Protein AF-A0A2H4T0S5-F1 (afdb_monomer)

InterPro domains:
  IPR000152 EGF-type aspartate/asparagine hydroxylation site [PS00010] (193-204)
  IPR000742 EGF-like domain [PS01186] (202-217)
  IPR000742 EGF-like domain [PS50026] (178-218)
  IPR000742 EGF-like domain [SM00181] (181-218)
  IPR000859 CUB domain [PF00431] (3-61)
  IPR000859 CUB domain [PF00431] (65-175)
  IPR000859 CUB domain [PS01180] (1-64)
  IPR000859 CUB domain [PS01180] (65-178)
  IPR000859 CUB domain [SM00042] (65-178)
  IPR000859 CUB domain [cd00041] (1-63)
  IPR000859 CUB domain [cd00041] (65-175)
  IPR001881 EGF-like calcium-binding domain [SM00179] (178-218)
  IPR018097 EGF-like calcium-binding, conserved site [PS01187] (178-202)
  IPR035914 Spermadhesin, CUB domain superfamily [G3DSA:2.60.120.290] (1-63)
  IPR035914 Spermadhesin, CUB domain superfamily [G3DSA:2.60.120.290] (64-181)
  IPR035914 Spermadhesin, CUB domain superfamily [SSF49854] (3-66)
  IPR035914 Spermadhesin, CUB domain superfamily [SSF49854] (73-176)

Solvent-accessible surface area (backbone atoms only — not comparable to full-atom values): 13734 Å² total; per-residue (Å²): 131,87,54,83,56,49,27,40,37,37,25,48,24,83,53,98,83,34,56,77,76,48,76,49,57,84,88,78,85,81,85,78,83,88,79,54,98,60,99,34,71,33,78,47,80,45,71,69,80,87,84,78,91,73,93,77,83,86,85,88,85,74,83,79,58,55,47,80,45,74,54,93,82,50,52,73,52,61,41,44,62,51,78,42,55,30,63,62,66,37,78,28,48,35,33,38,38,44,59,81,91,26,21,34,33,41,39,59,79,45,39,32,35,38,71,49,100,80,36,79,65,22,29,41,38,37,22,45,24,77,45,98,83,33,56,76,74,47,75,44,40,19,65,65,66,64,75,78,44,69,25,92,43,22,23,29,21,38,38,39,40,34,36,88,63,72,68,33,40,26,33,35,30,40,38,34,76,30,66,66,50,62,82,40,99,75,66,69,38,69,60,39,63,42,69,57,88,92,48,67,46,47,44,48,58,94,55,36,37,68,36,96,83,54,28,46,64,41,77,40,94,82,59,84,78,77,90,73,87,78,130

Organism: Clogmia albipunctata (NCBI:txid85120)

Radius of gyration: 25.21 Å; Cα contacts (8 Å, |Δi|>4): 493; chains: 1; bounding box: 73×44×73 Å

Mean predicted aligned error: 9.47 Å

Foldseek 3Di:
DPCPAWWKWKFQADDPPGHTPDIDDDDDDDPDDDDHPAQDMDIDTGHNDDDDDDPDDDDDDDRAAEDEAEDPWKDKHWAHPAQDWHDAFDKHKYKYFYPFQWKKKKFWPFAAFDDDPQCPAKWKWKAQARDPPGHTPDIDHHGDTDDIDIHPTGMMMMMTGHHPDDTHSGTMMMMGTHHQLQVPPPVQAPDDWAADGPGIFHDDDPQWDQDPVRRDTDGDPPDDPPPPPDD

Structure (mmCIF, N/CA/C/O backbone):
data_AF-A0A2H4T0S5-F1
#
_entry.id   AF-A0A2H4T0S5-F1
#
loop_
_atom_site.group_PDB
_atom_site.id
_atom_site.type_symbol
_atom_site.label_atom_id
_atom_site.label_alt_id
_atom_site.label_comp_id
_atom_site.label_asym_id
_atom_site.label_entity_id
_atom_site.label_seq_id
_atom_site.pdbx_PDB_ins_code
_atom_site.Cartn_x
_atom_site.Cartn_y
_atom_site.Cartn_z
_atom_site.occupancy
_atom_site.B_iso_or_equiv
_atom_site.auth_seq_id
_atom_site.auth_comp_id
_atom_site.auth_asym_id
_atom_site.auth_atom_id
_atom_site.pdbx_PDB_model_num
ATOM 1 N N . PRO A 1 1 ? 33.944 16.603 -12.692 1.00 51.62 1 PRO A N 1
ATOM 2 C CA . PRO A 1 1 ? 33.098 17.289 -13.701 1.00 51.62 1 PRO A CA 1
ATOM 3 C C . PRO A 1 1 ? 31.648 17.388 -13.200 1.00 51.62 1 PRO A C 1
ATOM 5 O O . PRO A 1 1 ? 30.952 16.388 -13.137 1.00 51.62 1 PRO A O 1
ATOM 8 N N . TYR A 1 2 ? 31.213 18.576 -12.778 1.00 69.69 2 TYR A N 1
ATOM 9 C CA . TYR A 1 2 ? 29.940 18.803 -12.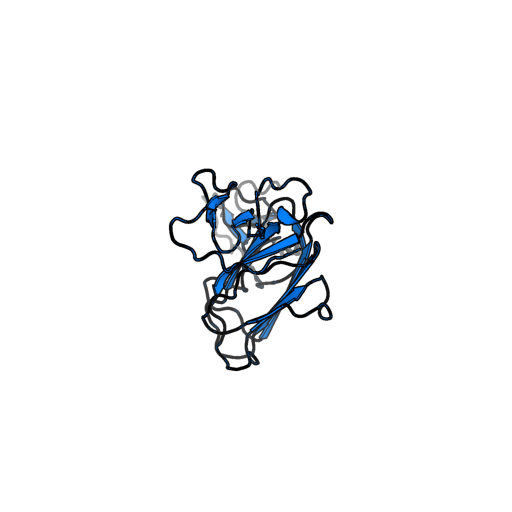071 1.00 69.69 2 TYR A CA 1
ATOM 10 C C . TYR A 1 2 ? 28.670 18.703 -12.945 1.00 69.69 2 TYR A C 1
ATOM 12 O O . TYR A 1 2 ? 27.683 19.351 -12.618 1.00 69.69 2 TYR A O 1
ATOM 20 N N . CYS A 1 3 ? 28.706 17.973 -14.070 1.00 80.25 3 CYS A N 1
ATOM 21 C CA . CYS A 1 3 ? 27.556 17.745 -14.958 1.00 80.25 3 CYS A CA 1
ATOM 22 C C . CYS A 1 3 ? 26.683 18.999 -15.178 1.00 80.25 3 CYS A C 1
ATOM 24 O O . CYS A 1 3 ? 25.489 18.991 -14.905 1.00 80.25 3 CYS A O 1
ATOM 26 N N . ARG A 1 4 ? 27.308 20.116 -15.586 1.00 82.81 4 ARG A N 1
ATOM 27 C CA . ARG A 1 4 ? 26.662 21.445 -15.619 1.00 82.81 4 ARG A CA 1
ATOM 28 C C . ARG A 1 4 ? 25.911 21.751 -16.916 1.00 82.81 4 ARG A C 1
ATOM 30 O O . ARG A 1 4 ? 25.083 22.651 -16.921 1.00 82.81 4 ARG A O 1
ATOM 37 N N . THR A 1 5 ? 26.247 21.057 -17.999 1.00 84.00 5 THR A N 1
ATOM 38 C CA . THR A 1 5 ? 25.726 21.311 -19.347 1.00 84.00 5 THR A CA 1
ATOM 39 C C . THR A 1 5 ? 24.739 20.225 -19.746 1.00 84.00 5 THR A C 1
ATOM 41 O O . THR A 1 5 ? 23.533 20.435 -19.664 1.00 84.00 5 THR A O 1
ATOM 44 N N . ASP A 1 6 ? 25.258 19.050 -20.092 1.00 87.50 6 ASP A N 1
ATOM 45 C CA . ASP A 1 6 ? 24.473 17.915 -20.554 1.00 87.50 6 ASP A CA 1
ATOM 46 C C . ASP A 1 6 ? 24.547 16.800 -19.518 1.00 87.50 6 ASP A C 1
ATOM 48 O O . ASP A 1 6 ? 25.641 16.353 -19.151 1.00 87.50 6 ASP A O 1
ATOM 52 N N . TYR A 1 7 ? 23.392 16.376 -19.014 1.00 89.50 7 TYR A N 1
ATOM 53 C CA . TYR A 1 7 ? 23.318 15.381 -17.954 1.00 89.50 7 TYR A CA 1
ATOM 54 C C . TYR A 1 7 ? 21.965 14.682 -17.891 1.00 89.50 7 TYR A C 1
ATOM 56 O O . TYR A 1 7 ? 20.930 15.226 -18.270 1.00 89.50 7 TYR A O 1
ATOM 64 N N . LEU A 1 8 ? 21.989 13.466 -17.360 1.00 91.19 8 LEU A N 1
ATOM 65 C CA . LEU A 1 8 ? 20.815 12.740 -16.906 1.00 91.19 8 LEU A CA 1
ATOM 66 C C . LEU A 1 8 ? 20.690 12.930 -15.393 1.00 91.19 8 LEU A C 1
ATOM 68 O O . LEU A 1 8 ? 21.639 12.655 -14.661 1.00 91.19 8 LEU A O 1
ATOM 72 N N . GLU A 1 9 ? 19.547 13.412 -14.925 1.00 92.19 9 GLU A N 1
ATOM 73 C CA . GLU A 1 9 ? 19.197 13.503 -13.507 1.00 92.19 9 GLU A CA 1
ATOM 74 C C . GLU A 1 9 ? 18.169 12.422 -13.167 1.00 92.19 9 GLU A C 1
ATOM 76 O O . GLU A 1 9 ? 17.163 12.287 -13.866 1.00 92.19 9 GLU A O 1
ATOM 81 N N . ILE A 1 10 ? 18.426 11.666 -12.100 1.00 92.81 10 ILE A N 1
ATOM 82 C CA . ILE A 1 10 ? 17.538 10.614 -11.598 1.00 92.81 10 ILE A CA 1
ATOM 83 C C . ILE A 1 10 ? 17.002 11.033 -10.227 1.00 92.81 10 ILE A C 1
ATOM 85 O O . ILE A 1 10 ? 17.776 11.424 -9.345 1.00 92.81 10 ILE A O 1
ATOM 89 N N . ARG A 1 11 ? 15.682 10.951 -10.041 1.00 92.88 11 ARG A N 1
ATOM 90 C CA . ARG A 1 11 ? 14.992 11.283 -8.786 1.00 92.88 11 ARG A CA 1
ATOM 91 C C . ARG A 1 11 ? 14.120 10.138 -8.283 1.00 92.88 11 ARG A C 1
ATOM 93 O O . ARG A 1 11 ? 13.510 9.426 -9.081 1.00 92.88 11 ARG A O 1
ATOM 100 N N . ASP A 1 12 ? 14.023 10.038 -6.959 1.00 88.81 12 ASP A N 1
ATOM 101 C CA . ASP A 1 12 ? 13.173 9.077 -6.251 1.00 88.81 12 ASP A CA 1
ATOM 102 C C . ASP A 1 12 ? 11.753 9.641 -6.102 1.00 88.81 12 ASP A C 1
ATOM 104 O O . ASP A 1 12 ? 11.439 10.383 -5.167 1.00 88.81 12 ASP A O 1
ATOM 108 N N . GLY A 1 13 ? 10.909 9.389 -7.100 1.00 85.75 13 GLY A N 1
ATOM 109 C CA . GLY A 1 13 ? 9.527 9.854 -7.152 1.00 85.75 13 GLY A CA 1
ATOM 110 C C . GLY A 1 13 ? 9.107 10.366 -8.528 1.00 85.75 13 GLY A C 1
ATOM 111 O O . GLY A 1 13 ? 9.758 10.118 -9.537 1.00 85.75 13 GLY A O 1
ATOM 112 N N . TYR A 1 14 ? 7.977 11.073 -8.569 1.00 83.69 14 TYR A N 1
ATOM 113 C CA . TYR A 1 14 ? 7.348 11.531 -9.815 1.00 83.69 14 TYR A CA 1
ATOM 114 C C . TYR A 1 14 ? 7.629 13.005 -10.152 1.00 83.69 14 TYR A C 1
ATOM 116 O O . TYR A 1 14 ? 7.519 13.414 -11.304 1.00 83.69 14 TYR A O 1
ATOM 124 N N . TRP A 1 15 ? 7.969 13.831 -9.159 1.00 84.88 15 TRP A N 1
ATOM 125 C CA . TRP A 1 15 ? 7.963 15.288 -9.307 1.00 84.88 15 TRP A CA 1
ATOM 126 C C . TRP A 1 15 ? 9.374 15.862 -9.413 1.00 84.88 15 TRP A C 1
ATOM 128 O O . TRP A 1 15 ? 10.322 15.337 -8.838 1.00 84.88 15 TRP A O 1
ATOM 138 N N . ALA A 1 16 ? 9.511 17.038 -10.029 1.00 85.88 16 ALA A N 1
ATOM 139 C CA . ALA A 1 16 ? 10.786 17.765 -10.068 1.00 85.88 16 ALA A CA 1
ATOM 140 C C . ALA A 1 16 ? 11.331 18.138 -8.670 1.00 85.88 16 ALA A C 1
ATOM 142 O O . ALA A 1 16 ? 12.509 18.455 -8.531 1.00 85.88 16 ALA A O 1
ATOM 143 N N . LYS A 1 17 ? 10.488 18.102 -7.626 1.00 88.69 17 LYS A N 1
ATOM 144 C CA . LYS A 1 17 ? 10.884 18.305 -6.221 1.00 88.69 17 LYS A CA 1
ATOM 145 C C . LYS A 1 17 ? 11.286 17.016 -5.491 1.00 88.69 17 LYS A C 1
ATOM 147 O O . LYS A 1 17 ? 11.762 17.108 -4.366 1.00 88.69 17 LYS A O 1
ATOM 152 N N . SER A 1 18 ? 11.101 15.842 -6.095 1.00 90.62 18 SER A N 1
ATOM 153 C CA . SER A 1 18 ? 11.491 14.559 -5.502 1.00 90.62 18 SER A CA 1
ATOM 154 C C . SER A 1 18 ? 12.995 14.510 -5.192 1.00 90.62 18 SER A C 1
ATOM 156 O O . SER A 1 18 ? 13.767 15.137 -5.925 1.00 90.62 18 SER A O 1
ATOM 158 N N . PRO A 1 19 ? 13.437 13.785 -4.146 1.00 91.69 19 PRO A N 1
ATOM 159 C CA . PRO A 1 19 ? 14.854 13.656 -3.800 1.00 91.69 19 PRO A CA 1
ATOM 160 C C . PRO A 1 19 ? 15.724 13.240 -4.997 1.00 91.69 19 PRO A C 1
ATOM 162 O O . PRO A 1 19 ? 15.343 12.364 -5.773 1.00 91.69 19 PRO A O 1
ATOM 165 N N . ILE A 1 20 ? 16.888 13.878 -5.164 1.00 91.31 20 ILE A N 1
ATOM 166 C CA . ILE A 1 20 ? 17.843 13.529 -6.228 1.00 91.31 20 ILE A CA 1
ATOM 167 C C . ILE A 1 20 ? 18.629 12.302 -5.787 1.00 91.31 20 ILE A C 1
ATOM 169 O O . ILE A 1 20 ? 19.287 12.335 -4.751 1.00 91.31 20 ILE A O 1
ATOM 173 N N . MET A 1 21 ? 18.596 11.255 -6.606 1.00 91.31 21 MET A N 1
ATOM 174 C CA . MET A 1 21 ? 19.391 10.047 -6.400 1.00 91.31 21 MET A CA 1
ATOM 175 C C . MET A 1 21 ? 20.779 10.192 -7.018 1.00 91.31 21 MET A C 1
ATOM 177 O O . MET A 1 21 ? 21.765 9.747 -6.447 1.00 91.31 21 MET A O 1
ATOM 181 N N . GLY A 1 22 ? 20.867 10.847 -8.178 1.00 89.50 22 GLY A N 1
ATOM 182 C CA . GLY A 1 22 ? 22.141 11.042 -8.854 1.00 89.50 22 GLY A CA 1
ATOM 183 C C . GLY A 1 22 ? 22.051 11.888 -10.117 1.00 89.50 22 GLY A C 1
ATOM 184 O O . GLY A 1 22 ? 20.971 12.162 -10.648 1.00 89.50 22 GLY A O 1
ATOM 185 N N . LYS A 1 23 ? 23.227 12.300 -10.598 1.00 90.00 23 LYS A N 1
ATOM 186 C CA . LYS A 1 23 ? 23.415 12.918 -11.914 1.00 90.00 23 LYS A CA 1
ATOM 187 C C . LYS A 1 23 ? 24.526 12.203 -12.665 1.00 90.00 23 LYS A C 1
ATOM 189 O O . LYS A 1 23 ? 25.600 11.980 -12.111 1.00 90.00 23 LYS A O 1
ATOM 194 N N . SER A 1 24 ? 24.297 11.915 -13.939 1.00 89.62 24 SER A N 1
ATOM 195 C CA . SER A 1 24 ? 25.275 11.271 -14.814 1.00 89.62 24 SER A CA 1
ATOM 196 C C . SER A 1 24 ? 25.545 12.118 -16.054 1.00 89.62 24 SER A C 1
ATOM 198 O O . SER A 1 24 ? 24.623 12.651 -16.668 1.00 89.62 24 SER A O 1
ATOM 200 N N . CYS A 1 25 ? 26.815 12.244 -16.436 1.00 87.69 25 CYS A N 1
ATOM 201 C CA . CYS A 1 25 ? 27.250 12.952 -17.639 1.00 87.69 25 CYS A CA 1
ATOM 202 C C . CYS A 1 25 ? 28.573 12.381 -18.172 1.00 87.69 25 CYS A C 1
ATOM 204 O O . CYS A 1 25 ? 29.274 11.653 -17.469 1.00 87.69 25 CYS A O 1
ATOM 206 N N . GLY A 1 26 ? 28.942 12.756 -19.400 1.00 85.25 26 GLY A N 1
ATOM 207 C CA . GLY A 1 26 ? 30.168 12.295 -20.057 1.00 85.25 26 GLY A CA 1
ATOM 208 C C . GLY A 1 26 ? 29.988 10.990 -20.837 1.00 85.25 26 GLY A C 1
ATOM 209 O O . GLY A 1 26 ? 28.873 10.598 -21.173 1.00 85.25 26 GLY A O 1
ATOM 210 N N . SER A 1 27 ? 31.102 10.339 -21.171 1.00 81.00 27 SER A N 1
ATOM 211 C CA . SER A 1 27 ? 31.136 9.101 -21.956 1.00 81.00 27 SER A CA 1
ATOM 212 C C . SER A 1 27 ? 31.532 7.906 -21.093 1.00 81.00 27 SER A C 1
ATOM 214 O O . SER A 1 27 ? 32.566 7.949 -20.429 1.00 81.00 27 SER A O 1
ATOM 216 N N . GLY A 1 28 ? 30.762 6.822 -21.156 1.00 78.06 28 GLY A N 1
ATOM 217 C CA . GLY A 1 28 ? 31.044 5.583 -20.432 1.00 78.06 28 GLY A CA 1
ATOM 218 C C . GLY A 1 28 ? 29.767 4.931 -19.918 1.00 78.06 28 GLY A C 1
ATOM 219 O O . GLY A 1 28 ? 28.704 5.550 -19.905 1.00 78.06 28 GLY A O 1
ATOM 220 N N . LYS A 1 29 ? 29.865 3.665 -19.511 1.00 75.25 29 LYS A N 1
ATOM 221 C CA . LYS A 1 29 ? 28.758 2.971 -18.853 1.00 75.25 29 LYS A CA 1
ATOM 222 C C . LYS A 1 29 ? 28.690 3.429 -17.397 1.00 75.25 29 LYS A C 1
ATOM 224 O O . LYS A 1 29 ? 29.681 3.331 -16.677 1.00 75.25 29 LYS A O 1
ATOM 229 N N . VAL A 1 30 ? 27.528 3.914 -16.972 1.00 81.31 30 VAL A N 1
ATOM 230 C CA . VAL A 1 30 ? 27.237 4.122 -15.551 1.00 81.31 30 VAL A CA 1
ATOM 231 C C . VAL A 1 30 ? 26.936 2.748 -14.956 1.00 81.31 30 VAL A C 1
ATOM 233 O O . VAL A 1 30 ? 26.008 2.078 -15.402 1.00 81.31 30 VAL A O 1
ATOM 236 N N . ASN A 1 31 ? 27.762 2.300 -14.010 1.00 75.69 31 ASN A N 1
ATOM 237 C CA . ASN A 1 31 ? 27.596 1.004 -13.335 1.00 75.69 31 ASN A CA 1
ATOM 238 C C . ASN A 1 31 ? 26.849 1.122 -11.996 1.00 75.69 31 ASN A C 1
ATOM 240 O O . ASN A 1 31 ? 26.693 0.129 -11.293 1.00 75.69 31 ASN A O 1
ATOM 244 N N . GLU A 1 32 ? 26.415 2.327 -11.631 1.00 82.62 32 GLU A N 1
ATOM 245 C CA . GLU A 1 32 ? 25.600 2.566 -10.444 1.00 82.62 32 GLU A CA 1
ATOM 246 C C . GLU A 1 32 ? 24.152 2.135 -10.704 1.00 82.62 32 GLU A C 1
ATOM 248 O O . GLU A 1 32 ? 23.557 2.502 -11.719 1.00 82.62 32 GLU A O 1
ATOM 253 N N . LEU A 1 33 ? 23.600 1.334 -9.792 1.00 84.62 33 LEU A N 1
ATOM 254 C CA . LEU A 1 33 ? 22.202 0.923 -9.819 1.00 84.62 33 LEU A CA 1
ATOM 255 C C . LEU A 1 33 ? 21.385 1.896 -8.966 1.00 84.62 33 LEU A C 1
ATOM 257 O O . LEU A 1 33 ? 21.587 1.984 -7.757 1.00 84.62 33 LEU A O 1
ATOM 261 N N . PHE A 1 34 ? 20.430 2.583 -9.586 1.00 86.75 34 PHE A N 1
ATOM 262 C CA . PHE A 1 34 ? 19.490 3.449 -8.880 1.00 86.75 34 PHE A CA 1
ATOM 263 C C . PHE A 1 34 ? 18.235 2.650 -8.509 1.00 86.75 34 PHE A C 1
ATOM 265 O O . PHE A 1 34 ? 17.550 2.138 -9.392 1.00 86.75 34 PHE A O 1
ATOM 272 N N . LYS A 1 35 ? 17.925 2.551 -7.210 1.00 84.56 35 LYS A N 1
ATOM 273 C CA . LYS A 1 35 ? 16.701 1.920 -6.689 1.00 84.56 35 LYS A CA 1
ATOM 274 C C . LYS A 1 35 ? 15.878 2.936 -5.900 1.00 84.56 35 LYS A C 1
ATOM 276 O O . LYS A 1 35 ? 16.402 3.560 -4.984 1.00 84.56 35 LYS A O 1
ATOM 281 N N . THR A 1 36 ? 14.616 3.100 -6.272 1.00 81.56 36 THR A N 1
ATOM 282 C CA . THR A 1 36 ? 13.668 3.990 -5.594 1.00 81.56 36 THR A CA 1
ATOM 283 C C . THR A 1 36 ? 13.174 3.372 -4.293 1.00 81.56 36 THR A C 1
ATOM 285 O O . THR A 1 36 ? 13.080 2.148 -4.180 1.00 81.56 36 THR A O 1
ATOM 288 N N . ASN A 1 37 ? 12.814 4.211 -3.323 1.00 76.00 37 ASN A N 1
ATOM 289 C CA . ASN A 1 37 ? 12.127 3.758 -2.112 1.00 76.00 37 ASN A CA 1
ATOM 290 C C . ASN A 1 37 ? 10.620 3.546 -2.347 1.00 76.00 37 ASN A C 1
ATOM 292 O O . ASN A 1 37 ? 9.947 2.944 -1.515 1.00 76.00 37 ASN A O 1
ATOM 296 N N . GLY A 1 38 ? 10.086 4.026 -3.477 1.00 73.56 38 GLY A N 1
ATOM 297 C CA . GLY A 1 38 ? 8.693 3.831 -3.893 1.00 73.56 38 GLY A CA 1
ATOM 298 C C . GLY A 1 38 ? 8.541 3.269 -5.311 1.00 73.56 38 GLY A C 1
ATOM 299 O O . GLY A 1 38 ? 9.496 2.789 -5.920 1.00 73.56 38 GLY A O 1
ATOM 300 N N . SER A 1 39 ? 7.329 3.371 -5.865 1.00 74.25 39 SER A N 1
ATOM 301 C CA . SER A 1 39 ? 6.959 2.849 -7.194 1.00 74.25 39 SER A CA 1
ATOM 302 C C . SER A 1 39 ? 7.281 3.786 -8.370 1.00 74.25 39 SER A C 1
ATOM 304 O O . SER A 1 39 ? 6.856 3.536 -9.499 1.00 74.25 39 SER A O 1
ATOM 306 N N . ARG A 1 40 ? 7.976 4.909 -8.137 1.00 79.94 40 ARG A N 1
ATOM 307 C CA . ARG A 1 40 ? 8.145 5.982 -9.133 1.00 79.94 40 ARG A CA 1
ATOM 308 C C . ARG A 1 40 ? 9.591 6.446 -9.211 1.00 79.94 40 ARG A C 1
ATOM 310 O O . ARG A 1 40 ? 10.165 6.817 -8.196 1.00 79.94 40 ARG A O 1
ATOM 317 N N . MET A 1 41 ? 10.124 6.518 -10.428 1.00 87.94 41 MET A N 1
ATOM 318 C CA . MET A 1 41 ? 11.416 7.128 -10.738 1.00 87.94 41 MET A CA 1
ATOM 319 C C . MET A 1 41 ? 11.221 8.187 -11.822 1.00 87.94 41 MET A C 1
ATOM 321 O O . MET A 1 41 ? 10.599 7.906 -12.848 1.00 87.94 41 MET A O 1
ATOM 325 N N . LEU A 1 42 ? 11.774 9.382 -11.624 1.00 89.94 42 LEU A N 1
ATOM 326 C CA . LEU A 1 42 ? 11.770 10.438 -12.633 1.00 89.94 42 LEU A CA 1
ATOM 327 C C . LEU A 1 42 ? 13.172 10.574 -13.226 1.00 89.94 42 LEU A C 1
ATOM 329 O O . LEU A 1 42 ? 14.121 10.925 -12.523 1.00 89.94 42 LEU A O 1
ATOM 333 N N . LEU A 1 43 ? 13.281 10.333 -14.533 1.00 91.88 43 LEU A N 1
ATOM 334 C CA . LEU A 1 43 ? 14.485 10.598 -15.314 1.00 91.88 43 LEU A CA 1
ATOM 335 C C . LEU A 1 43 ? 14.294 11.905 -16.081 1.00 91.88 43 LEU A C 1
ATOM 337 O O . LEU A 1 43 ? 13.367 12.036 -16.877 1.00 91.88 43 LEU A O 1
ATOM 341 N N . THR A 1 44 ? 15.189 12.865 -15.865 1.00 91.38 44 THR A N 1
ATOM 342 C CA . THR A 1 44 ? 15.207 14.136 -16.599 1.00 91.38 44 THR A CA 1
ATOM 343 C C . THR A 1 44 ? 16.517 14.256 -17.363 1.00 91.38 44 THR A C 1
ATOM 345 O O . THR A 1 44 ? 17.585 14.359 -16.762 1.00 91.38 44 THR A O 1
ATOM 348 N N . TYR A 1 45 ? 16.445 14.246 -18.693 1.00 90.81 45 TYR A N 1
ATOM 349 C CA . TYR A 1 45 ? 17.601 14.510 -19.544 1.00 90.81 45 TYR A CA 1
ATOM 350 C C . TYR A 1 45 ? 17.673 16.001 -19.877 1.00 90.81 45 TYR A C 1
ATOM 352 O O . TYR A 1 45 ? 16.768 16.552 -20.502 1.00 90.81 45 TYR A O 1
ATOM 360 N N . VAL A 1 46 ? 18.749 16.651 -19.439 1.00 88.88 46 VAL A N 1
ATOM 361 C CA . VAL A 1 46 ? 19.012 18.073 -19.665 1.00 88.88 46 VAL A CA 1
ATOM 362 C C . VAL A 1 46 ? 20.144 18.203 -20.671 1.00 88.88 46 VAL A C 1
ATOM 364 O O . VAL A 1 46 ? 21.194 17.580 -20.518 1.00 88.88 46 VAL A O 1
ATOM 367 N N . THR A 1 47 ? 19.939 19.034 -21.690 1.00 85.12 47 THR A N 1
ATOM 368 C CA . THR A 1 47 ? 20.974 19.390 -22.660 1.00 85.12 47 THR A CA 1
ATOM 369 C C . THR A 1 47 ? 20.975 20.890 -22.912 1.00 85.12 47 THR A C 1
ATOM 371 O O . THR A 1 47 ? 19.933 21.540 -22.974 1.00 85.12 47 THR A O 1
ATOM 374 N N . SER A 1 48 ? 22.171 21.443 -23.052 1.00 79.75 48 SER A N 1
ATOM 375 C CA . SER A 1 48 ? 22.408 22.857 -23.347 1.00 79.75 48 SER A CA 1
ATOM 376 C C . SER A 1 48 ? 22.668 23.118 -24.838 1.00 79.75 48 SER A C 1
ATOM 378 O O . SER A 1 48 ? 23.052 24.230 -25.210 1.00 79.75 48 SER A O 1
ATOM 380 N N . HIS A 1 49 ? 22.523 22.093 -25.689 1.00 68.25 49 HIS A N 1
ATOM 381 C CA . HIS A 1 49 ? 23.297 21.993 -26.922 1.00 68.25 49 HIS A CA 1
ATOM 382 C C . HIS A 1 49 ? 23.156 23.182 -27.885 1.00 68.25 49 HIS A C 1
ATOM 384 O O . HIS A 1 49 ? 22.068 23.503 -28.359 1.00 68.25 49 HIS A O 1
ATOM 390 N N . ARG A 1 50 ? 24.306 23.762 -28.269 1.00 62.81 50 ARG A N 1
ATOM 391 C CA . ARG A 1 50 ? 24.437 24.630 -29.455 1.00 62.81 50 ARG A CA 1
ATOM 392 C C . ARG A 1 50 ? 25.319 24.060 -30.580 1.00 62.81 50 ARG A C 1
ATOM 394 O O . ARG A 1 50 ? 25.260 24.620 -31.665 1.00 62.81 50 ARG A O 1
ATOM 401 N N . GLN A 1 51 ? 26.122 22.992 -30.390 1.00 64.75 51 GLN A N 1
ATOM 402 C CA . GLN A 1 51 ? 27.142 22.655 -31.417 1.00 64.75 51 GLN A CA 1
ATOM 403 C C . GLN A 1 51 ? 27.653 21.193 -31.583 1.00 64.75 51 GLN A C 1
ATOM 405 O O . GLN A 1 51 ? 28.802 20.994 -31.957 1.00 64.75 51 GLN A O 1
ATOM 410 N N . GLY A 1 52 ? 26.857 20.139 -31.377 1.00 61.97 52 GLY A N 1
ATOM 411 C CA . GLY A 1 52 ? 27.365 18.758 -31.473 1.00 61.97 52 GLY A CA 1
ATOM 412 C C . GLY A 1 52 ? 26.299 17.683 -31.264 1.00 61.97 52 GLY A C 1
ATOM 413 O O . GLY A 1 52 ? 25.411 17.827 -30.437 1.00 61.97 52 GLY A O 1
ATOM 414 N N . ASN A 1 53 ? 26.367 16.604 -32.039 1.00 68.75 53 ASN A N 1
ATOM 415 C CA . ASN A 1 53 ? 25.465 15.466 -31.882 1.00 68.75 53 ASN A CA 1
ATOM 416 C C . ASN A 1 53 ? 26.143 14.404 -31.012 1.00 68.75 53 ASN A C 1
ATOM 418 O O . ASN A 1 53 ? 27.131 13.794 -31.425 1.00 68.75 53 ASN A O 1
ATOM 422 N N . HIS A 1 54 ? 25.596 14.156 -29.824 1.00 76.62 54 HIS A N 1
ATOM 423 C CA . HIS A 1 54 ? 25.962 13.014 -28.989 1.00 76.62 54 HIS A CA 1
ATOM 424 C C . HIS A 1 54 ? 24.912 11.906 -29.123 1.00 76.62 54 HIS A C 1
ATOM 426 O O . HIS A 1 54 ? 23.734 12.177 -29.329 1.00 76.62 54 HIS A O 1
ATOM 432 N N . ARG A 1 55 ? 25.329 10.640 -28.976 1.00 85.38 55 ARG A N 1
ATOM 433 C CA . ARG A 1 55 ? 24.431 9.470 -29.080 1.00 85.38 55 ARG A CA 1
ATOM 434 C C . ARG A 1 55 ? 23.383 9.380 -27.958 1.00 85.38 55 ARG A C 1
ATOM 436 O O . ARG A 1 55 ? 22.500 8.537 -28.036 1.00 85.38 55 ARG A O 1
ATOM 443 N N . GLY A 1 56 ? 23.484 10.225 -26.932 1.00 85.19 56 GLY A N 1
ATOM 444 C CA . GLY A 1 56 ? 22.588 10.213 -25.780 1.00 85.19 56 GLY A CA 1
ATOM 445 C C . GLY A 1 56 ? 22.867 9.047 -24.834 1.00 85.19 56 GLY A C 1
ATOM 446 O O . GLY A 1 56 ? 24.012 8.610 -24.687 1.00 85.19 56 GLY A O 1
ATOM 447 N N . PHE A 1 57 ? 21.813 8.567 -24.178 1.00 87.31 57 PHE A N 1
ATOM 448 C CA . PHE A 1 57 ? 21.870 7.471 -23.219 1.00 87.31 57 PHE A CA 1
ATOM 449 C C . PHE A 1 57 ? 20.916 6.344 -23.623 1.00 87.31 57 PHE A C 1
ATOM 451 O O . PHE A 1 57 ? 19.921 6.562 -24.307 1.00 87.31 57 PHE A O 1
ATOM 458 N N . SER A 1 58 ? 21.227 5.140 -23.156 1.00 88.88 58 SER A N 1
ATOM 459 C CA . SER A 1 58 ? 20.321 3.997 -23.152 1.00 88.88 58 SER A CA 1
ATOM 460 C C . SER A 1 58 ? 20.312 3.461 -21.731 1.00 88.88 58 SER A C 1
ATOM 462 O O . SER A 1 58 ? 21.380 3.243 -21.156 1.00 88.88 58 SER A O 1
ATOM 464 N N . ALA A 1 59 ? 19.129 3.268 -21.165 1.00 86.69 59 ALA A N 1
ATOM 465 C CA . ALA A 1 59 ? 18.956 2.728 -19.827 1.00 86.69 59 ALA A CA 1
ATOM 466 C C . ALA A 1 59 ? 17.948 1.583 -19.877 1.00 86.69 59 ALA A C 1
ATOM 468 O O . ALA A 1 59 ? 16.953 1.663 -20.594 1.00 86.69 59 ALA A O 1
ATOM 469 N N . ASN A 1 60 ? 18.217 0.541 -19.097 1.00 86.25 60 ASN A N 1
ATOM 470 C CA . ASN A 1 60 ? 17.255 -0.514 -18.821 1.00 86.25 60 ASN A CA 1
ATOM 471 C C . ASN A 1 60 ? 16.717 -0.274 -17.414 1.00 86.25 60 ASN A C 1
ATOM 473 O O . ASN A 1 60 ? 17.487 0.072 -16.517 1.00 86.25 60 ASN A O 1
ATOM 477 N N . TYR A 1 61 ? 15.421 -0.475 -17.226 1.00 82.62 61 TYR A N 1
ATOM 478 C CA . TYR A 1 61 ? 14.796 -0.462 -15.913 1.00 82.62 61 TYR A CA 1
ATOM 479 C C . TYR A 1 61 ? 14.066 -1.783 -15.700 1.00 82.62 61 TYR A C 1
ATOM 481 O O . TYR A 1 61 ? 13.602 -2.411 -16.651 1.00 82.62 61 TYR A O 1
ATOM 489 N N . GLU A 1 62 ? 13.960 -2.189 -14.443 1.00 76.69 62 GLU A N 1
ATOM 490 C CA . GLU A 1 62 ? 13.088 -3.276 -14.029 1.00 76.69 62 GLU A CA 1
ATOM 491 C C . GLU A 1 62 ? 12.158 -2.736 -12.947 1.00 76.69 62 GLU A C 1
ATOM 493 O O . GLU A 1 62 ? 12.612 -2.097 -11.995 1.00 76.69 62 GLU A O 1
ATOM 498 N N . ALA A 1 63 ? 10.854 -2.973 -13.099 1.00 69.69 63 ALA A N 1
ATOM 499 C CA . ALA A 1 63 ? 9.901 -2.719 -12.030 1.00 69.69 63 ALA A CA 1
ATOM 500 C C . ALA A 1 63 ? 10.130 -3.762 -10.928 1.00 69.69 63 ALA A C 1
ATOM 502 O O . ALA A 1 63 ? 9.568 -4.858 -10.957 1.00 69.69 63 ALA A O 1
ATOM 503 N N . VAL A 1 64 ? 11.006 -3.425 -9.984 1.00 77.00 64 VAL A N 1
ATOM 504 C CA . VAL A 1 64 ? 11.167 -4.167 -8.736 1.00 77.00 64 VAL A CA 1
ATOM 505 C C . VAL A 1 64 ? 10.058 -3.717 -7.792 1.00 77.00 64 VAL A C 1
ATOM 507 O O . VAL A 1 64 ? 9.806 -2.524 -7.639 1.00 77.00 64 VAL A O 1
ATOM 510 N N . CYS A 1 65 ? 9.382 -4.676 -7.178 1.00 86.06 65 CYS A N 1
ATOM 511 C CA . CYS A 1 65 ? 8.306 -4.453 -6.223 1.00 86.06 65 CYS A CA 1
ATOM 512 C C . CYS A 1 65 ? 8.660 -5.095 -4.877 1.00 86.06 65 CYS A C 1
ATOM 514 O O . CYS A 1 65 ? 9.585 -5.904 -4.784 1.00 86.06 65 CYS A O 1
ATOM 516 N N . GLY A 1 66 ? 7.918 -4.739 -3.830 1.00 88.00 66 GLY A N 1
ATOM 517 C CA . GLY A 1 66 ? 8.195 -5.204 -2.475 1.00 88.00 66 GLY A CA 1
ATOM 518 C C . GLY A 1 66 ? 9.266 -4.397 -1.734 1.00 88.00 66 GLY A C 1
ATOM 519 O O . GLY A 1 66 ? 9.760 -3.377 -2.216 1.00 88.00 66 GLY A O 1
ATOM 520 N N . GLY A 1 67 ? 9.624 -4.875 -0.544 1.00 87.44 67 GLY A N 1
ATOM 521 C CA . GLY A 1 67 ? 10.612 -4.279 0.353 1.00 87.44 67 GLY A CA 1
ATOM 522 C C . GLY A 1 67 ? 10.114 -4.131 1.790 1.00 87.44 67 GLY A C 1
ATOM 523 O O . GLY A 1 67 ? 8.965 -4.434 2.110 1.00 87.44 67 GLY A O 1
ATOM 524 N N . GLU A 1 68 ? 11.002 -3.652 2.658 1.00 87.94 68 GLU A N 1
ATOM 525 C CA . GLU A 1 68 ? 10.650 -3.251 4.020 1.00 87.94 68 GLU A CA 1
ATOM 526 C C . GLU A 1 68 ? 10.213 -1.786 4.024 1.00 87.94 68 GLU A C 1
ATOM 528 O O . GLU A 1 68 ? 10.922 -0.909 3.526 1.00 87.94 68 GLU A O 1
ATOM 533 N N . LEU A 1 69 ? 9.025 -1.535 4.562 1.00 87.75 69 LEU A N 1
ATOM 534 C CA . LEU A 1 69 ? 8.382 -0.232 4.621 1.00 87.75 69 LEU A CA 1
ATOM 535 C C . LEU A 1 69 ? 8.276 0.184 6.089 1.00 87.75 69 LEU A C 1
ATOM 537 O O . LEU A 1 69 ? 7.370 -0.237 6.806 1.00 87.75 69 LEU A O 1
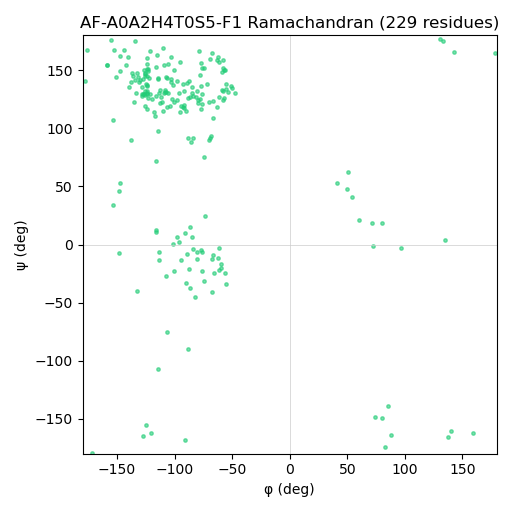ATOM 541 N N . ASN A 1 70 ? 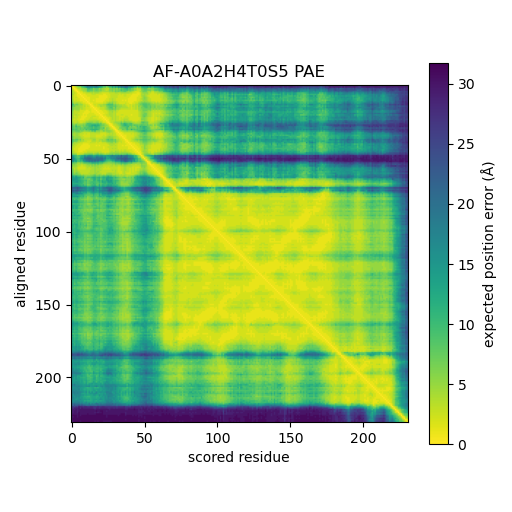9.218 1.012 6.532 1.00 83.88 70 ASN A N 1
ATOM 542 C CA . ASN A 1 70 ? 9.219 1.575 7.881 1.00 83.88 70 ASN A CA 1
ATOM 543 C C . ASN A 1 70 ? 8.488 2.923 7.872 1.00 83.88 70 ASN A C 1
ATOM 545 O O . ASN A 1 70 ? 8.746 3.755 6.998 1.00 83.88 70 ASN A O 1
ATOM 549 N N . LEU A 1 71 ? 7.569 3.146 8.814 1.00 77.06 71 LEU A N 1
ATOM 550 C CA . LEU A 1 71 ? 6.811 4.400 8.882 1.00 77.06 71 LEU A CA 1
ATOM 551 C C . LEU A 1 71 ? 7.358 5.403 9.889 1.00 77.06 71 LEU A C 1
ATOM 553 O O . LEU A 1 71 ? 7.570 5.075 11.052 1.00 77.06 71 LEU A O 1
ATOM 557 N N . GLU A 1 72 ? 7.315 6.672 9.473 1.00 68.50 72 GLU A N 1
ATOM 558 C CA . GLU A 1 72 ? 7.087 7.805 10.381 1.00 68.50 72 GLU A CA 1
ATOM 559 C C . GLU A 1 72 ? 5.686 8.443 10.224 1.00 68.50 72 GLU A C 1
ATOM 561 O O . GLU A 1 72 ? 5.155 8.992 11.191 1.00 68.50 72 GLU A O 1
ATOM 566 N N . SER A 1 73 ? 5.036 8.365 9.047 1.00 64.00 73 SER A N 1
ATOM 567 C CA . SER A 1 73 ? 3.735 9.039 8.818 1.00 64.00 73 SER A CA 1
ATOM 568 C C . SER A 1 73 ? 2.734 8.380 7.850 1.00 64.00 73 SER A C 1
ATOM 570 O O . SER A 1 73 ? 1.592 8.826 7.799 1.00 64.00 73 SER A O 1
ATOM 572 N N . GLY A 1 74 ? 3.087 7.317 7.122 1.00 79.31 74 GLY A N 1
ATOM 573 C CA . GLY A 1 74 ? 2.182 6.653 6.169 1.00 79.31 74 GLY A CA 1
ATOM 574 C C . GLY A 1 74 ? 2.849 6.391 4.826 1.00 79.31 74 GLY A C 1
ATOM 575 O O . GLY A 1 74 ? 3.979 6.821 4.594 1.00 79.31 74 GLY A O 1
ATOM 576 N N . GLY A 1 75 ? 2.152 5.710 3.922 1.00 87.12 75 GLY A N 1
ATOM 577 C CA . GLY A 1 75 ? 2.629 5.540 2.556 1.00 87.12 75 GLY A CA 1
ATOM 578 C C . GLY A 1 75 ? 1.618 4.900 1.619 1.00 87.12 75 GLY A C 1
ATOM 579 O O . GLY A 1 75 ? 0.486 4.585 1.988 1.00 87.12 75 GLY A O 1
ATOM 580 N N . ARG A 1 76 ? 2.046 4.733 0.368 1.00 88.06 76 ARG A N 1
ATOM 581 C CA . ARG A 1 76 ? 1.278 4.070 -0.684 1.00 88.06 76 ARG A CA 1
ATOM 582 C C . ARG A 1 76 ? 2.110 2.944 -1.271 1.00 88.06 76 ARG A C 1
ATOM 584 O O . ARG A 1 76 ? 3.301 3.121 -1.516 1.00 88.06 76 ARG A O 1
ATOM 591 N N . LEU A 1 77 ? 1.469 1.814 -1.515 1.00 89.69 77 LEU A N 1
ATOM 592 C CA . LEU A 1 77 ? 2.026 0.677 -2.230 1.00 89.69 77 LEU A CA 1
ATOM 593 C C . LEU A 1 77 ? 1.140 0.369 -3.434 1.00 89.69 77 LEU A C 1
ATOM 595 O O . LEU A 1 77 ? -0.075 0.559 -3.406 1.00 89.69 77 LEU A O 1
ATOM 599 N N . GLU A 1 78 ? 1.774 -0.033 -4.524 1.00 92.69 78 GLU A N 1
ATOM 600 C CA . GLU A 1 78 ? 1.125 -0.243 -5.812 1.00 92.69 78 GLU A CA 1
ATOM 601 C C . GLU A 1 78 ? 1.655 -1.541 -6.417 1.00 92.69 78 GLU A C 1
ATOM 603 O O . GLU A 1 78 ? 2.834 -1.875 -6.239 1.00 92.69 78 GLU A O 1
ATOM 608 N N . SER A 1 79 ? 0.808 -2.245 -7.166 1.00 93.62 79 SER A N 1
ATOM 609 C CA . SER A 1 79 ? 1.276 -3.303 -8.059 1.00 93.62 79 SER A CA 1
ATOM 610 C C . SER A 1 79 ? 2.321 -2.744 -9.037 1.00 93.62 79 SER A C 1
ATOM 612 O O . SER A 1 79 ? 2.283 -1.556 -9.391 1.00 93.62 79 SER A O 1
ATOM 614 N N . PRO A 1 80 ? 3.278 -3.570 -9.499 1.00 89.12 80 PRO A N 1
ATOM 615 C CA . PRO A 1 80 ? 4.249 -3.117 -10.487 1.00 89.12 80 PRO A CA 1
ATOM 616 C C . PRO A 1 80 ? 3.514 -2.571 -11.716 1.00 89.12 80 PRO A C 1
ATOM 618 O O . PRO A 1 80 ? 2.545 -3.173 -12.161 1.00 89.12 80 PRO A O 1
ATOM 621 N N . ASN A 1 81 ? 3.994 -1.450 -12.261 1.00 88.31 81 ASN A N 1
ATOM 622 C CA . ASN A 1 81 ? 3.455 -0.782 -13.455 1.00 88.31 81 ASN A CA 1
ATOM 623 C C . ASN A 1 81 ? 2.106 -0.039 -13.293 1.00 88.31 81 ASN A C 1
ATOM 625 O O . ASN A 1 81 ? 1.684 0.630 -14.236 1.00 88.31 81 ASN A O 1
ATOM 629 N N . TYR A 1 82 ? 1.478 -0.046 -12.110 1.00 90.38 82 TYR A N 1
ATOM 630 C CA . TYR A 1 82 ? 0.215 0.666 -11.862 1.00 90.38 82 TYR A CA 1
ATOM 631 C C . TYR A 1 82 ? 0.265 2.149 -12.320 1.00 90.38 82 TYR A C 1
ATOM 633 O O . TYR A 1 82 ? 1.227 2.870 -12.007 1.00 90.38 82 TYR A O 1
ATOM 641 N N . PRO A 1 83 ? -0.758 2.682 -13.020 1.00 92.00 83 PRO A N 1
ATOM 642 C CA . PRO A 1 83 ? -2.070 2.083 -13.298 1.00 92.00 83 PRO A CA 1
ATOM 643 C C . PRO A 1 83 ? -2.139 1.269 -14.602 1.00 92.00 83 PRO A C 1
ATOM 645 O O . PRO A 1 83 ? -3.231 0.951 -15.058 1.00 92.00 83 PRO A O 1
ATOM 648 N N . LEU A 1 84 ? -1.003 1.000 -15.249 1.00 91.12 84 LEU A N 1
ATOM 649 C CA . LEU A 1 84 ? -0.956 0.076 -16.380 1.00 91.12 84 LEU A CA 1
ATOM 650 C C . LEU A 1 84 ? -0.965 -1.364 -15.874 1.00 91.12 84 LEU A C 1
ATOM 652 O O . LEU A 1 84 ? -0.697 -1.615 -14.697 1.00 91.12 84 LEU A O 1
ATOM 656 N N . ASP A 1 85 ? -1.214 -2.294 -16.793 1.00 95.44 85 ASP A N 1
ATOM 657 C CA . ASP A 1 85 ? -1.281 -3.706 -16.453 1.00 95.44 85 ASP A CA 1
ATOM 658 C C . ASP A 1 85 ? -0.004 -4.186 -15.748 1.00 95.44 85 ASP A C 1
ATOM 660 O O . ASP A 1 85 ? 1.119 -3.864 -16.176 1.00 95.44 85 ASP A O 1
ATOM 664 N N . TYR A 1 86 ? -0.171 -4.938 -14.656 1.00 94.25 86 TYR A N 1
ATOM 665 C CA . TYR A 1 86 ? 0.960 -5.517 -13.933 1.00 94.25 86 TYR A CA 1
ATOM 666 C C . TYR A 1 86 ? 1.728 -6.510 -14.802 1.00 94.25 86 TYR A C 1
ATOM 668 O O . TYR A 1 86 ? 1.226 -7.030 -15.789 1.00 94.25 86 TYR A O 1
ATOM 676 N N . LEU A 1 87 ? 2.983 -6.778 -14.445 1.00 92.19 87 LEU A N 1
ATOM 677 C CA . LEU A 1 87 ? 3.809 -7.731 -15.184 1.00 92.19 87 LEU A CA 1
ATOM 678 C C . LEU A 1 87 ? 3.436 -9.185 -14.823 1.00 92.19 87 LEU A C 1
ATOM 680 O O . LEU A 1 87 ? 3.138 -9.444 -13.654 1.00 92.19 87 LEU A O 1
ATOM 684 N N . PRO A 1 88 ? 3.508 -10.137 -15.774 1.00 95.25 88 PRO A N 1
ATOM 685 C CA . PRO A 1 88 ? 3.330 -11.563 -15.493 1.00 95.25 88 PRO A CA 1
ATOM 686 C C . PRO A 1 88 ? 4.492 -12.144 -14.678 1.00 95.25 88 PRO A C 1
ATOM 688 O O . PRO A 1 88 ? 5.617 -11.633 -14.736 1.00 95.25 88 PRO A O 1
ATOM 691 N N . ASN A 1 89 ? 4.248 -13.277 -14.017 1.00 94.94 89 ASN A N 1
ATOM 692 C CA . ASN A 1 89 ? 5.233 -14.070 -13.274 1.00 94.94 89 ASN A CA 1
ATOM 693 C C . ASN A 1 89 ? 6.001 -13.251 -12.227 1.00 94.94 89 ASN A C 1
ATOM 695 O O . ASN A 1 89 ? 7.227 -13.369 -12.101 1.00 94.94 89 ASN A O 1
ATOM 699 N N . LYS A 1 90 ? 5.308 -12.360 -11.515 1.00 93.12 90 LYS A N 1
ATOM 700 C CA . LYS A 1 90 ? 5.910 -11.541 -10.462 1.00 93.12 90 LYS A CA 1
ATOM 701 C C . LYS A 1 90 ? 5.487 -12.027 -9.090 1.00 93.12 90 LYS A C 1
ATOM 703 O O . LYS A 1 90 ? 4.348 -12.402 -8.864 1.00 93.12 90 LYS A O 1
ATOM 708 N N . GLU A 1 91 ? 6.435 -11.950 -8.165 1.00 95.38 91 GLU A N 1
ATOM 709 C CA . GLU A 1 91 ? 6.196 -12.099 -6.738 1.00 95.38 91 GLU A CA 1
ATOM 710 C C . GLU A 1 91 ? 6.727 -10.843 -6.041 1.00 95.38 91 GLU A C 1
ATOM 712 O O . GLU A 1 91 ? 7.919 -10.533 -6.107 1.00 95.38 91 GLU A O 1
ATOM 717 N N . CYS A 1 92 ? 5.828 -10.096 -5.409 1.00 94.44 92 CYS A N 1
ATOM 718 C CA . CYS A 1 92 ? 6.123 -8.864 -4.690 1.00 94.44 92 CYS A CA 1
ATOM 719 C C . CYS A 1 92 ? 5.796 -9.061 -3.215 1.00 94.44 92 CYS A C 1
ATOM 721 O O . CYS A 1 92 ? 4.679 -9.451 -2.890 1.00 94.44 92 CYS A O 1
ATOM 723 N N . ILE A 1 93 ? 6.737 -8.762 -2.320 1.00 95.44 93 ILE A N 1
ATOM 724 C CA . ILE A 1 93 ? 6.529 -8.901 -0.874 1.00 95.44 93 ILE A CA 1
ATOM 725 C C . ILE A 1 93 ? 6.834 -7.577 -0.189 1.00 95.44 93 ILE A C 1
ATOM 727 O O . ILE A 1 93 ? 7.973 -7.113 -0.235 1.00 95.44 93 ILE A O 1
ATOM 731 N N . TRP A 1 94 ? 5.843 -6.999 0.481 1.00 94.31 94 TRP A N 1
ATOM 732 C CA . TRP A 1 94 ? 5.999 -5.822 1.329 1.00 94.31 94 TRP A CA 1
ATOM 733 C C . TRP A 1 94 ? 5.865 -6.209 2.798 1.00 94.31 94 TRP A C 1
ATOM 735 O O . TRP A 1 94 ? 4.933 -6.914 3.184 1.00 94.31 94 TRP A O 1
ATOM 745 N N . LYS A 1 95 ? 6.791 -5.718 3.621 1.00 95.00 95 LYS A N 1
ATOM 746 C CA . LYS A 1 95 ? 6.745 -5.852 5.079 1.00 95.00 95 LYS A CA 1
ATOM 747 C C . LYS A 1 95 ? 6.632 -4.472 5.687 1.00 95.00 95 LYS A C 1
ATOM 749 O O . LYS A 1 95 ? 7.574 -3.688 5.597 1.00 95.00 95 LYS A O 1
ATOM 754 N N . ILE A 1 96 ? 5.487 -4.167 6.272 1.00 94.94 96 ILE A N 1
ATOM 755 C CA . ILE A 1 96 ? 5.222 -2.866 6.873 1.00 94.94 96 ILE A CA 1
ATOM 756 C C . ILE A 1 96 ? 5.509 -2.964 8.365 1.00 94.94 96 ILE A C 1
ATOM 758 O O . ILE A 1 96 ? 5.017 -3.882 9.017 1.00 94.94 96 ILE A O 1
ATOM 762 N N . THR A 1 97 ? 6.288 -2.021 8.892 1.00 94.50 97 THR A N 1
ATOM 763 C CA . THR A 1 97 ? 6.552 -1.894 10.330 1.00 94.50 97 THR A CA 1
ATOM 764 C C . THR A 1 97 ? 6.268 -0.465 10.792 1.00 94.50 97 THR A C 1
ATOM 766 O O . THR A 1 97 ? 6.775 0.503 10.217 1.00 94.50 97 THR A O 1
ATOM 769 N N . VAL A 1 98 ? 5.456 -0.339 11.842 1.00 94.06 98 VAL A N 1
ATOM 770 C CA . VAL A 1 98 ? 5.212 0.902 12.601 1.00 94.06 98 VAL A CA 1
ATOM 771 C C . VAL A 1 98 ? 5.847 0.783 14.001 1.00 94.06 98 VAL A C 1
ATOM 773 O O . VAL A 1 98 ? 6.299 -0.311 14.364 1.00 94.06 98 VAL A O 1
ATOM 776 N N . PRO A 1 99 ? 5.945 1.867 14.796 1.00 93.25 99 PRO A N 1
ATOM 777 C CA . PRO A 1 99 ? 6.394 1.762 16.188 1.00 93.25 99 PRO A CA 1
ATOM 778 C C . PRO A 1 99 ? 5.503 0.811 17.006 1.00 93.25 99 PRO A C 1
ATOM 780 O O . PRO A 1 99 ? 4.337 0.612 16.665 1.00 93.25 99 PRO A O 1
ATOM 783 N N . GLU A 1 100 ? 6.065 0.174 18.036 1.00 90.88 100 GLU A N 1
ATOM 784 C CA . GLU A 1 100 ? 5.456 -0.975 18.736 1.00 90.88 100 GLU A CA 1
ATOM 785 C C . GLU A 1 100 ? 4.111 -0.673 19.413 1.00 90.88 100 GLU A C 1
ATOM 787 O O . GLU A 1 100 ? 3.323 -1.588 19.644 1.00 90.88 100 GLU A O 1
ATOM 792 N N . GLU A 1 101 ? 3.836 0.594 19.702 1.00 89.06 101 GLU A N 1
ATOM 793 C CA . GLU A 1 101 ? 2.600 1.078 20.312 1.00 89.06 101 GLU A CA 1
ATOM 794 C C . GLU A 1 101 ? 1.452 1.317 19.314 1.00 89.06 101 GLU A C 1
ATOM 796 O O . GLU A 1 101 ? 0.345 1.653 19.730 1.00 89.06 101 GLU A O 1
ATOM 801 N N . TYR A 1 102 ? 1.696 1.147 18.012 1.00 91.44 102 TYR A N 1
ATOM 802 C CA . TYR A 1 102 ? 0.698 1.335 16.958 1.00 91.44 102 TYR A CA 1
ATOM 803 C C . TYR A 1 102 ? 0.387 0.032 16.227 1.00 91.44 102 TYR A C 1
ATOM 805 O O . TYR A 1 102 ? 1.164 -0.924 16.219 1.00 91.44 102 TYR A O 1
ATOM 813 N N . GLN A 1 103 ? -0.737 0.044 15.520 1.00 93.75 103 GLN A N 1
ATOM 814 C CA . GLN A 1 103 ? -1.096 -0.957 14.527 1.00 93.75 103 GLN A CA 1
ATOM 815 C C . GLN A 1 103 ? -0.882 -0.428 13.108 1.00 93.75 103 GLN A C 1
ATOM 817 O O . GLN A 1 103 ? -0.767 0.777 12.872 1.00 93.75 103 GLN A O 1
ATOM 822 N N . VAL A 1 104 ? -0.808 -1.336 12.141 1.00 95.25 104 VAL A N 1
ATOM 823 C CA . VAL A 1 104 ? -0.777 -1.005 10.717 1.00 95.25 104 VAL A CA 1
ATOM 824 C C . VAL A 1 104 ? -2.197 -1.085 10.184 1.00 95.25 104 VAL A C 1
ATOM 826 O O . VAL A 1 104 ? -2.799 -2.154 10.183 1.00 95.25 104 VAL A O 1
ATOM 829 N N . ALA A 1 105 ? -2.704 0.028 9.671 1.00 95.06 105 ALA A N 1
ATOM 830 C CA . ALA A 1 105 ? -3.919 0.065 8.872 1.00 95.06 105 ALA A CA 1
ATOM 831 C C . ALA A 1 105 ? -3.587 -0.047 7.383 1.00 95.06 105 ALA A C 1
ATOM 833 O O . ALA A 1 105 ? -2.655 0.606 6.909 1.00 95.06 105 ALA A O 1
ATOM 834 N N . LEU A 1 106 ? -4.372 -0.827 6.639 1.00 96.25 106 LEU A N 1
ATOM 835 C CA . LEU A 1 106 ? -4.263 -1.004 5.192 1.00 96.25 106 LEU A CA 1
ATOM 836 C C . LEU A 1 106 ? -5.615 -0.755 4.523 1.00 96.25 106 LEU A C 1
ATOM 838 O O . LEU A 1 106 ? -6.627 -1.351 4.890 1.00 96.25 106 LEU A O 1
ATOM 842 N N . LYS A 1 107 ? -5.602 0.087 3.489 1.00 96.38 107 LYS A N 1
ATOM 843 C CA . LYS A 1 107 ? -6.784 0.445 2.707 1.00 96.38 107 LYS A CA 1
ATOM 844 C C . LYS A 1 107 ? -6.495 0.411 1.217 1.00 96.38 107 LYS A C 1
ATOM 846 O O . LYS A 1 107 ? -5.619 1.131 0.735 1.00 96.38 107 LYS A O 1
ATOM 851 N N . PHE A 1 108 ? -7.261 -0.382 0.480 1.00 97.69 108 PHE A N 1
ATOM 852 C CA . PHE A 1 108 ? -7.189 -0.420 -0.977 1.00 97.69 108 PHE A CA 1
ATOM 853 C C . PHE A 1 108 ? -7.993 0.738 -1.576 1.00 97.69 108 PHE A C 1
ATOM 855 O O . PHE A 1 108 ? -9.164 0.935 -1.264 1.00 97.69 108 PHE A O 1
ATOM 862 N N . GLN A 1 109 ? -7.349 1.521 -2.438 1.00 96.81 109 GLN A N 1
ATOM 863 C CA . GLN A 1 109 ? -7.962 2.622 -3.187 1.00 96.81 109 GLN A CA 1
ATOM 864 C C . GLN A 1 109 ? -8.513 2.145 -4.535 1.00 96.81 109 GLN A C 1
ATOM 866 O O . GLN A 1 109 ? -9.516 2.662 -5.019 1.00 96.81 109 GLN A O 1
ATOM 871 N N . SER A 1 110 ? -7.851 1.158 -5.136 1.00 97.88 110 SER A N 1
ATOM 872 C CA . SER A 1 110 ? -8.257 0.487 -6.369 1.00 97.88 110 SER A CA 1
ATOM 873 C C . SER A 1 110 ? -7.815 -0.970 -6.324 1.00 97.88 110 SER A C 1
ATOM 875 O O . SER A 1 110 ? -6.808 -1.297 -5.684 1.00 97.88 110 SER A O 1
ATOM 877 N N . PHE A 1 111 ? -8.578 -1.846 -6.978 1.00 98.44 111 PHE A N 1
ATOM 878 C CA . PHE A 1 111 ? -8.298 -3.274 -6.986 1.00 98.44 111 PHE A CA 1
ATOM 879 C C . PHE A 1 111 ? -8.862 -3.946 -8.241 1.00 98.44 111 PHE A C 1
ATOM 881 O O . PHE A 1 111 ? -10.072 -4.108 -8.383 1.00 98.44 111 PHE A O 1
ATOM 888 N N . GLU A 1 112 ? -7.968 -4.321 -9.147 1.00 98.38 112 GLU A N 1
ATOM 889 C CA . GLU A 1 112 ? -8.241 -5.058 -10.375 1.00 98.38 112 GLU A CA 1
ATOM 890 C C . GLU A 1 112 ? -7.153 -6.117 -10.552 1.00 98.38 112 GLU A C 1
ATOM 892 O O . GLU A 1 112 ? -6.104 -5.871 -11.144 1.00 98.38 112 GLU A O 1
ATOM 897 N N . VAL A 1 113 ? -7.395 -7.300 -10.005 1.00 98.56 113 VAL A N 1
ATOM 898 C CA . VAL A 1 113 ? -6.530 -8.481 -10.122 1.00 98.56 113 VAL A CA 1
ATOM 899 C C . VAL A 1 113 ? -7.315 -9.553 -10.876 1.00 98.56 113 VAL A C 1
ATOM 901 O O . VAL A 1 113 ? -8.547 -9.527 -10.850 1.00 98.56 113 VAL A O 1
ATOM 904 N N . GLU A 1 114 ? -6.653 -10.467 -11.589 1.00 98.44 114 GLU A N 1
ATOM 905 C CA . GLU A 1 114 ? -7.355 -11.542 -12.298 1.00 98.44 114 GLU A CA 1
ATOM 906 C C . GLU A 1 114 ? -8.391 -12.230 -11.395 1.00 98.44 114 GLU A C 1
ATOM 908 O O . GLU A 1 114 ? -8.128 -12.571 -10.244 1.00 98.44 114 GLU A O 1
ATOM 913 N N . ASN A 1 115 ? -9.615 -12.382 -11.900 1.00 97.75 115 ASN A N 1
ATOM 914 C CA . ASN A 1 115 ? -10.712 -12.928 -11.118 1.00 97.75 115 ASN A CA 1
ATOM 915 C C . ASN A 1 115 ? -10.731 -14.457 -11.186 1.00 97.75 115 ASN A C 1
ATOM 917 O O . ASN A 1 115 ? -10.838 -15.025 -12.271 1.00 97.75 115 ASN A O 1
ATOM 921 N N . HIS A 1 116 ? -10.750 -15.109 -10.027 1.00 96.94 116 HIS A N 1
ATOM 922 C CA . HIS A 1 116 ? -10.913 -16.554 -9.908 1.00 96.94 116 HIS A CA 1
ATOM 923 C C . HIS A 1 116 ? -11.600 -16.903 -8.582 1.00 96.94 116 HIS A C 1
ATOM 925 O O . HIS A 1 116 ? -11.299 -16.284 -7.566 1.00 96.94 116 HIS A O 1
ATOM 931 N N . ASP A 1 117 ? -12.456 -17.929 -8.557 1.00 93.88 117 ASP A N 1
ATOM 932 C CA . ASP A 1 117 ? -13.277 -18.275 -7.379 1.00 93.88 117 ASP A CA 1
ATOM 933 C C . ASP A 1 117 ? -12.454 -18.505 -6.098 1.00 93.88 117 ASP A C 1
ATOM 935 O O . ASP A 1 117 ? -12.883 -18.150 -5.005 1.00 93.88 117 ASP A O 1
ATOM 939 N N . ASN A 1 118 ? -11.248 -19.059 -6.249 1.00 94.12 118 ASN A N 1
ATOM 940 C CA . ASN A 1 118 ? -10.312 -19.336 -5.152 1.00 94.12 118 ASN A CA 1
ATOM 941 C C . ASN A 1 118 ? -8.992 -18.544 -5.240 1.00 94.12 118 ASN A C 1
ATOM 943 O O . ASN A 1 118 ? -8.036 -18.910 -4.564 1.00 94.12 118 ASN A O 1
ATOM 947 N N . CYS A 1 119 ? -8.900 -17.528 -6.109 1.00 96.50 119 CYS A N 1
ATOM 948 C CA . CYS A 1 119 ? -7.699 -16.687 -6.264 1.00 96.50 119 CYS A CA 1
ATOM 949 C C . CYS A 1 119 ? -6.375 -17.464 -6.437 1.00 96.50 119 CYS A C 1
ATOM 951 O O . CYS A 1 119 ? -5.397 -17.194 -5.747 1.00 96.50 119 CYS A O 1
ATOM 953 N N . VAL A 1 120 ? -6.354 -18.464 -7.329 1.00 96.62 120 VAL A N 1
ATOM 954 C CA . VAL A 1 120 ? -5.185 -19.353 -7.516 1.00 96.62 120 VAL A CA 1
ATOM 955 C C . VAL A 1 120 ? -4.241 -18.910 -8.636 1.00 96.62 120 VAL A C 1
ATOM 957 O O . VAL A 1 120 ? -3.144 -19.455 -8.726 1.00 96.62 120 VAL A O 1
ATOM 960 N N . TYR A 1 121 ? -4.678 -17.979 -9.489 1.00 97.44 121 TYR A N 1
ATOM 961 C CA . TYR A 1 121 ? -3.860 -17.391 -10.551 1.00 97.44 121 TYR A CA 1
ATOM 962 C C . TYR A 1 121 ? -3.124 -16.173 -9.989 1.00 97.44 121 TYR A C 1
ATOM 964 O O . TYR A 1 121 ? -2.069 -16.322 -9.370 1.00 97.44 121 TYR A O 1
ATOM 972 N N . ASP A 1 122 ? -3.749 -15.000 -10.078 1.00 98.62 122 ASP A N 1
ATOM 973 C CA . ASP A 1 122 ? -3.228 -13.768 -9.506 1.00 98.62 122 ASP A CA 1
ATOM 974 C C . ASP A 1 122 ? -3.933 -13.438 -8.192 1.00 98.62 122 ASP A C 1
ATOM 976 O O . ASP A 1 122 ? -5.159 -13.551 -8.073 1.00 98.62 122 ASP A O 1
ATOM 980 N N . TYR A 1 123 ? -3.173 -13.010 -7.184 1.00 98.69 123 TYR A N 1
ATOM 981 C CA . TYR A 1 123 ? -3.742 -12.724 -5.871 1.00 98.69 123 TYR A CA 1
ATOM 982 C C . TYR A 1 123 ? -2.891 -11.788 -5.020 1.00 98.69 123 TYR A C 1
ATOM 984 O O . TYR A 1 123 ? -1.666 -11.720 -5.143 1.00 98.69 123 TYR A O 1
ATOM 992 N N . VAL A 1 124 ? -3.563 -11.100 -4.096 1.00 98.62 124 VAL A N 1
ATOM 993 C CA . VAL A 1 124 ? -2.950 -10.368 -2.988 1.00 98.62 124 VAL A CA 1
ATOM 994 C C . VAL A 1 124 ? -3.272 -11.081 -1.682 1.00 98.62 124 VAL A C 1
ATOM 996 O O . VAL A 1 124 ? -4.430 -11.264 -1.326 1.00 98.62 124 VAL A O 1
ATOM 999 N N . GLU A 1 125 ? -2.237 -11.468 -0.959 1.00 98.50 125 GLU A N 1
ATOM 1000 C CA . GLU A 1 125 ? -2.288 -12.128 0.337 1.00 98.50 125 GLU A CA 1
ATOM 1001 C C . GLU A 1 125 ? -1.840 -11.146 1.422 1.00 98.50 125 GLU A C 1
ATOM 1003 O O . GLU A 1 125 ? -0.804 -10.492 1.288 1.00 98.50 125 GLU A O 1
ATOM 1008 N N . VAL A 1 126 ? -2.620 -11.042 2.498 1.00 98.69 126 VAL A N 1
ATOM 1009 C CA . VAL A 1 126 ? -2.352 -10.151 3.635 1.00 98.69 126 VAL A CA 1
ATOM 1010 C C . VAL A 1 126 ? -2.303 -10.976 4.918 1.00 98.69 126 VAL A C 1
ATOM 1012 O O . VAL A 1 126 ? -3.190 -11.797 5.167 1.00 98.69 126 VAL A O 1
ATOM 1015 N N . ARG A 1 127 ? -1.268 -10.766 5.737 1.00 98.62 127 ARG A N 1
ATOM 1016 C CA . ARG A 1 127 ? -1.038 -11.482 7.000 1.00 98.62 127 ARG A CA 1
ATOM 1017 C C . ARG A 1 127 ? -0.688 -10.542 8.144 1.00 98.62 127 ARG A C 1
ATOM 1019 O O . ARG A 1 127 ? -0.008 -9.534 7.942 1.00 98.62 127 ARG A O 1
ATOM 1026 N N . ASP A 1 128 ? -1.106 -10.927 9.343 1.00 98.25 128 ASP A N 1
ATOM 1027 C CA . ASP A 1 128 ? -0.882 -10.195 10.588 1.00 98.25 128 ASP A CA 1
ATOM 1028 C C . ASP A 1 128 ? 0.494 -10.521 11.200 1.00 98.25 128 ASP A C 1
ATOM 1030 O O . ASP A 1 128 ? 0.678 -11.505 11.919 1.00 98.25 128 ASP A O 1
ATOM 1034 N N . GLY A 1 129 ? 1.504 -9.724 10.849 1.00 97.50 129 GLY A N 1
ATOM 1035 C CA . GLY A 1 129 ? 2.903 -9.902 11.247 1.00 97.50 129 GLY A CA 1
ATOM 1036 C C . GLY A 1 129 ? 3.875 -9.600 10.105 1.00 97.50 129 GLY A C 1
ATOM 1037 O O . GLY A 1 129 ? 3.524 -8.913 9.157 1.00 97.50 129 GLY A O 1
ATOM 1038 N N . ASP A 1 130 ? 5.119 -10.079 10.175 1.00 94.62 130 ASP A N 1
ATOM 1039 C CA . ASP A 1 130 ? 6.182 -9.803 9.185 1.00 94.62 130 ASP A CA 1
ATOM 1040 C C . ASP A 1 130 ? 6.686 -11.048 8.430 1.00 94.62 130 ASP A C 1
ATOM 1042 O O . ASP A 1 130 ? 7.701 -10.992 7.715 1.00 94.62 130 ASP A O 1
ATOM 1046 N N . SER A 1 131 ? 5.980 -12.172 8.572 1.00 95.94 131 SER A N 1
ATOM 1047 C CA . SER A 1 131 ? 6.381 -13.483 8.060 1.00 95.94 131 SER A CA 1
ATOM 1048 C C . SER A 1 131 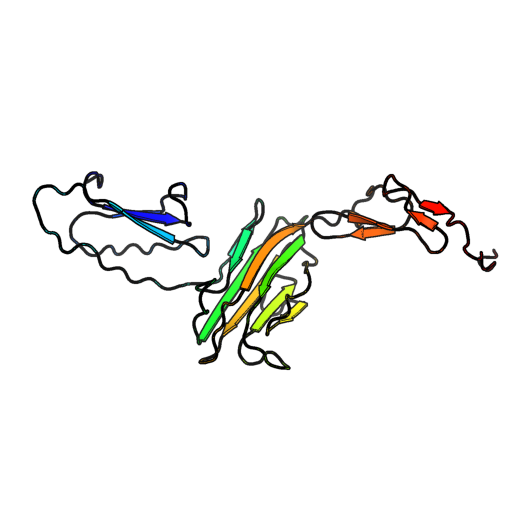? 5.328 -14.083 7.120 1.00 95.94 131 SER A C 1
ATOM 1050 O O . SER A 1 131 ? 4.131 -13.915 7.353 1.00 95.94 131 SER A O 1
ATOM 1052 N N . PRO A 1 132 ? 5.729 -14.887 6.114 1.00 96.56 132 PRO A N 1
ATOM 1053 C CA . PRO A 1 132 ? 4.788 -15.696 5.330 1.00 96.56 132 PRO A CA 1
ATOM 1054 C C . PRO A 1 132 ? 4.035 -16.752 6.162 1.00 96.56 132 PRO A C 1
ATOM 1056 O O . PRO A 1 132 ? 3.097 -17.366 5.669 1.00 96.56 132 PRO A O 1
ATOM 1059 N N . THR A 1 133 ? 4.448 -16.996 7.408 1.00 97.31 133 THR A N 1
ATOM 1060 C CA . THR A 1 133 ? 3.787 -17.932 8.333 1.00 97.31 133 THR A CA 1
ATOM 1061 C C . THR A 1 133 ? 2.913 -17.232 9.371 1.00 97.31 133 THR A C 1
ATOM 1063 O O . THR A 1 133 ? 2.362 -17.907 10.233 1.00 97.31 133 THR A O 1
ATOM 1066 N N . SER A 1 134 ? 2.832 -15.900 9.334 1.00 98.25 134 SER A N 1
ATOM 1067 C CA . SER A 1 134 ? 1.935 -15.115 10.182 1.00 98.25 134 SER A CA 1
ATOM 1068 C C . SER A 1 134 ? 0.468 -15.443 9.904 1.00 98.25 134 SER A C 1
ATOM 1070 O O . SER A 1 134 ? 0.136 -15.975 8.838 1.00 98.25 134 SER A O 1
ATOM 1072 N N . ASP A 1 135 ? -0.411 -15.105 10.845 1.00 98.44 135 ASP A N 1
ATOM 1073 C CA . ASP A 1 135 ? -1.839 -15.393 10.729 1.00 98.44 135 ASP A CA 1
ATOM 1074 C C . ASP A 1 135 ? -2.425 -14.744 9.469 1.00 98.44 135 ASP A C 1
ATOM 1076 O O . ASP A 1 135 ? -2.146 -13.588 9.144 1.00 98.44 135 ASP A O 1
ATOM 1080 N N . LEU A 1 136 ? -3.192 -15.525 8.705 1.00 98.31 136 LEU A N 1
ATOM 1081 C CA . LEU A 1 136 ? -3.770 -15.072 7.444 1.00 98.31 136 LEU A CA 1
ATOM 1082 C C . LEU A 1 136 ? -4.962 -14.156 7.721 1.00 98.31 136 LEU A C 1
ATOM 1084 O O . LEU A 1 136 ? -5.949 -14.599 8.302 1.00 98.31 136 LEU A O 1
ATOM 1088 N N . ILE A 1 137 ? -4.894 -12.915 7.238 1.00 98.12 137 ILE A N 1
ATOM 1089 C CA . ILE A 1 137 ? -6.040 -11.999 7.246 1.00 98.12 137 ILE A CA 1
ATOM 1090 C C . ILE A 1 137 ? -6.934 -12.299 6.040 1.00 98.12 137 ILE A C 1
ATOM 1092 O O . ILE A 1 137 ? -8.151 -12.403 6.174 1.00 98.12 137 ILE A O 1
ATOM 1096 N N . GLY A 1 138 ? -6.340 -12.482 4.857 1.00 97.75 138 GLY A N 1
ATOM 1097 C CA . GLY A 1 138 ? -7.101 -12.846 3.668 1.00 97.75 138 GLY A CA 1
ATOM 1098 C C . GLY A 1 138 ? -6.272 -12.979 2.398 1.00 97.75 138 GLY A C 1
ATOM 1099 O O . GLY A 1 138 ? -5.126 -12.532 2.324 1.00 97.75 138 GLY A O 1
ATOM 1100 N N . VAL A 1 139 ? -6.891 -13.603 1.396 1.00 98.31 139 VAL A N 1
ATOM 1101 C CA . VAL A 1 139 ? -6.402 -13.693 0.016 1.00 98.31 139 VAL A CA 1
ATOM 1102 C C . VAL A 1 139 ? -7.466 -13.083 -0.887 1.00 98.31 139 VAL A C 1
ATOM 1104 O O . VAL A 1 139 ? -8.643 -13.424 -0.777 1.00 98.31 139 VAL A O 1
ATOM 1107 N N . PHE A 1 140 ? -7.056 -12.165 -1.754 1.00 98.50 140 PHE A N 1
ATOM 1108 C CA . PHE A 1 140 ? -7.955 -11.328 -2.538 1.00 98.50 140 PHE A CA 1
ATOM 1109 C C . PHE A 1 140 ? -7.571 -11.340 -4.016 1.00 98.50 140 PHE A C 1
ATOM 1111 O O . PHE A 1 140 ? -6.392 -11.266 -4.362 1.00 98.50 140 PHE A O 1
ATOM 1118 N N . CYS A 1 141 ? -8.576 -11.379 -4.884 1.00 98.50 141 CYS A N 1
ATOM 1119 C CA . CYS A 1 141 ? -8.447 -11.269 -6.334 1.00 98.50 141 CYS A CA 1
ATOM 1120 C C . CYS A 1 141 ? -9.766 -10.749 -6.941 1.00 98.50 141 CYS A C 1
ATOM 1122 O O . CYS A 1 141 ? -10.747 -10.531 -6.220 1.00 98.50 141 CYS A O 1
ATOM 1124 N N . GLY A 1 142 ? -9.793 -10.508 -8.252 1.00 98.25 142 GLY A N 1
ATOM 1125 C CA . GLY A 1 142 ? -10.941 -9.915 -8.935 1.00 98.25 142 GLY A CA 1
ATOM 1126 C C . GLY A 1 142 ? -11.027 -8.393 -8.798 1.00 98.25 142 GLY A C 1
ATOM 1127 O O . GLY A 1 142 ? -10.020 -7.692 -8.723 1.00 98.25 142 GLY A O 1
ATOM 1128 N N . TYR A 1 143 ? -12.260 -7.882 -8.800 1.00 97.81 143 TYR A N 1
ATOM 1129 C CA . TYR A 1 143 ? -12.563 -6.445 -8.935 1.00 97.81 143 TYR A CA 1
ATOM 1130 C C . TYR A 1 143 ? -13.195 -5.821 -7.688 1.00 97.81 143 TYR A C 1
ATOM 1132 O O . TYR A 1 143 ? -13.455 -4.619 -7.633 1.00 97.81 143 TYR A O 1
ATOM 1140 N N . LYS A 1 144 ? -13.520 -6.647 -6.689 1.00 97.62 144 LYS A N 1
ATOM 1141 C CA . LYS A 1 144 ? -14.093 -6.160 -5.439 1.00 97.62 144 LYS A CA 1
ATOM 1142 C C . LYS A 1 144 ? -12.960 -5.617 -4.579 1.00 97.62 144 LYS A C 1
ATOM 1144 O O . LYS A 1 144 ? -12.049 -6.360 -4.233 1.00 97.62 144 LYS A O 1
ATOM 1149 N N . ILE A 1 145 ? -13.057 -4.344 -4.204 1.00 97.94 145 ILE A N 1
ATOM 1150 C CA . ILE A 1 145 ? -12.116 -3.725 -3.267 1.00 97.94 145 ILE A CA 1
ATOM 1151 C C . ILE A 1 145 ? -12.133 -4.528 -1.949 1.00 97.94 145 ILE A C 1
ATOM 1153 O O . ILE A 1 145 ? -13.219 -4.716 -1.381 1.00 97.94 145 ILE A O 1
ATOM 1157 N N . PRO A 1 146 ? -10.972 -5.031 -1.477 1.00 97.81 146 PRO A N 1
ATOM 1158 C CA . PRO A 1 146 ? -10.866 -5.710 -0.191 1.00 97.81 146 PRO A CA 1
ATOM 1159 C C . PRO A 1 146 ? -11.345 -4.820 0.963 1.00 97.81 146 PRO A C 1
ATOM 1161 O O . PRO A 1 146 ? -11.228 -3.596 0.870 1.00 97.81 146 PRO A O 1
ATOM 1164 N N . PRO A 1 147 ? -11.876 -5.406 2.049 1.00 96.19 147 PRO A N 1
ATOM 1165 C CA . PRO A 1 147 ? -12.260 -4.630 3.219 1.00 96.19 147 PRO A CA 1
ATOM 1166 C C . PRO A 1 147 ? -11.049 -3.912 3.822 1.00 96.19 147 PRO A C 1
ATOM 1168 O O . PRO A 1 147 ? -9.903 -4.332 3.652 1.00 96.19 147 PRO A O 1
ATOM 1171 N N . ASP A 1 148 ? -11.329 -2.839 4.550 1.00 94.44 148 ASP A N 1
ATOM 1172 C CA . ASP A 1 148 ? -10.338 -2.152 5.367 1.00 94.44 148 ASP A CA 1
ATOM 1173 C C . ASP A 1 148 ? -9.760 -3.140 6.402 1.00 94.44 148 ASP A C 1
ATOM 1175 O O . ASP A 1 148 ? -10.498 -3.902 7.031 1.00 94.44 148 ASP A O 1
ATOM 1179 N N . MET A 1 149 ? -8.433 -3.169 6.539 1.00 94.44 149 MET A N 1
ATOM 1180 C CA . MET A 1 149 ? -7.719 -4.158 7.354 1.00 94.44 149 MET A CA 1
ATOM 1181 C C . MET A 1 149 ? -6.788 -3.487 8.353 1.00 94.44 149 MET A C 1
ATOM 1183 O O . MET A 1 149 ? -6.221 -2.427 8.080 1.00 94.44 149 MET A O 1
ATOM 1187 N N . ARG A 1 150 ? -6.585 -4.153 9.491 1.00 94.06 150 ARG A N 1
ATOM 1188 C CA . ARG A 1 150 ? -5.618 -3.770 10.520 1.00 94.06 150 ARG A CA 1
ATOM 1189 C C . ARG A 1 150 ? -4.847 -4.983 11.012 1.00 94.06 150 ARG A C 1
ATOM 1191 O O . ARG A 1 150 ? -5.406 -6.074 11.088 1.00 94.06 150 ARG A O 1
ATOM 1198 N N . SER A 1 151 ? -3.577 -4.783 11.340 1.00 95.88 151 SER A N 1
ATOM 1199 C CA . SER A 1 151 ? -2.799 -5.752 12.115 1.00 95.88 151 SER A CA 1
ATOM 1200 C C . SER A 1 151 ? -3.163 -5.680 13.597 1.00 95.88 151 SER A C 1
ATOM 1202 O O . SER A 1 151 ? -3.580 -4.634 14.091 1.00 95.88 151 SER A O 1
ATOM 1204 N N . THR A 1 152 ? -2.934 -6.764 14.336 1.00 94.31 152 THR A N 1
ATOM 1205 C CA . THR A 1 152 ? -3.118 -6.791 15.798 1.00 94.31 152 THR A CA 1
ATOM 1206 C C . THR A 1 152 ? -1.993 -6.047 16.518 1.00 94.31 152 THR A C 1
ATOM 1208 O O . THR A 1 152 ? -2.199 -5.459 17.578 1.00 94.31 152 THR A O 1
ATOM 1211 N N . LYS A 1 153 ? -0.784 -6.060 15.945 1.00 94.12 153 LYS A N 1
ATOM 1212 C CA . LYS A 1 153 ? 0.407 -5.358 16.459 1.00 94.12 153 LYS A CA 1
ATOM 1213 C C . LYS A 1 153 ? 0.990 -4.429 15.397 1.00 94.12 153 LYS A C 1
ATOM 1215 O O . LYS A 1 153 ? 0.303 -4.030 14.468 1.00 94.12 153 LYS A O 1
ATOM 1220 N N . ASN A 1 154 ? 2.272 -4.115 15.485 1.00 94.81 154 ASN A N 1
ATOM 1221 C CA . ASN A 1 154 ? 2.935 -3.093 14.689 1.00 94.81 154 ASN A CA 1
ATOM 1222 C C . ASN A 1 154 ? 3.473 -3.557 13.324 1.00 94.81 154 ASN A C 1
ATOM 1224 O O . ASN A 1 154 ? 4.316 -2.874 12.736 1.00 94.81 154 ASN A O 1
ATOM 1228 N N . LYS A 1 155 ? 3.049 -4.725 12.825 1.00 96.69 155 LYS A N 1
ATOM 1229 C CA . LYS A 1 155 ? 3.612 -5.349 11.620 1.00 96.69 155 LYS A CA 1
ATOM 1230 C C . LYS A 1 155 ? 2.539 -5.947 10.719 1.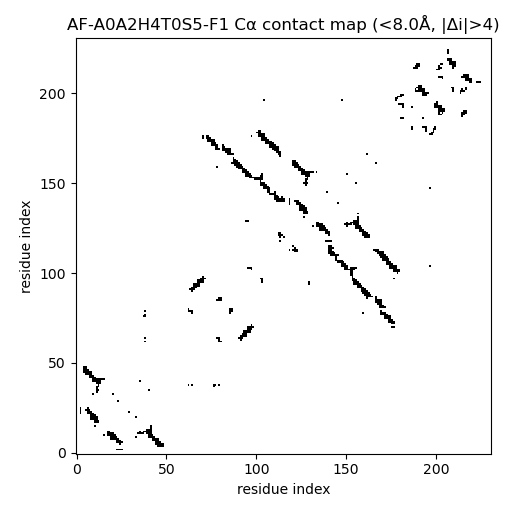00 96.69 155 LYS A C 1
ATOM 1232 O O . LYS A 1 155 ? 1.618 -6.590 11.208 1.00 96.69 155 LYS A O 1
ATOM 1237 N N . LEU A 1 156 ? 2.705 -5.777 9.408 1.00 97.62 156 LEU A N 1
ATOM 1238 C CA . LEU A 1 156 ? 1.824 -6.350 8.389 1.00 97.62 156 LEU A CA 1
ATOM 1239 C C . LEU A 1 156 ? 2.637 -6.873 7.198 1.00 97.62 156 LEU A C 1
ATOM 1241 O O . LEU A 1 156 ? 3.537 -6.192 6.697 1.00 97.62 156 LEU A O 1
ATOM 1245 N N . PHE A 1 157 ? 2.294 -8.066 6.722 1.00 98.06 157 PHE A N 1
ATOM 1246 C CA . PHE A 1 157 ? 2.942 -8.725 5.594 1.00 98.06 157 PHE A CA 1
ATOM 1247 C C . PHE A 1 157 ? 1.962 -8.779 4.428 1.00 98.06 157 PHE A C 1
ATOM 1249 O O . PHE A 1 157 ? 0.836 -9.255 4.573 1.00 98.06 157 PHE A O 1
ATOM 1256 N N . ILE A 1 158 ? 2.394 -8.297 3.266 1.00 97.88 158 ILE A N 1
ATOM 1257 C CA . ILE A 1 158 ? 1.591 -8.274 2.043 1.00 97.88 158 ILE A CA 1
ATOM 1258 C C . ILE A 1 158 ? 2.387 -8.956 0.940 1.00 97.88 158 ILE A C 1
ATOM 1260 O O . ILE A 1 158 ? 3.537 -8.594 0.683 1.00 97.88 158 ILE A O 1
ATOM 1264 N N . LYS A 1 159 ? 1.762 -9.905 0.250 1.00 98.00 159 LYS A N 1
ATOM 1265 C CA . LYS A 1 159 ? 2.332 -10.602 -0.899 1.00 98.00 159 LYS A CA 1
ATOM 1266 C C . LYS A 1 159 ? 1.407 -10.463 -2.101 1.00 98.00 159 LYS A C 1
ATOM 1268 O O . LYS A 1 159 ? 0.225 -10.752 -1.995 1.00 98.00 159 LYS A O 1
ATOM 1273 N N . PHE A 1 160 ? 1.942 -10.055 -3.244 1.00 98.06 160 PHE A N 1
ATOM 1274 C CA . PHE A 1 160 ? 1.250 -10.114 -4.531 1.00 98.06 160 PHE A CA 1
ATOM 1275 C C . PHE A 1 160 ? 1.944 -11.126 -5.436 1.00 98.06 160 PHE A C 1
ATOM 1277 O O . PHE A 1 160 ? 3.172 -11.095 -5.555 1.00 98.06 160 PHE A O 1
ATOM 1284 N N . VAL A 1 161 ? 1.162 -12.000 -6.063 1.00 97.88 161 VAL A N 1
ATOM 1285 C CA . VAL A 1 161 ? 1.630 -12.975 -7.051 1.00 97.88 161 VAL A CA 1
ATOM 1286 C C . VAL A 1 161 ? 0.842 -12.792 -8.339 1.00 97.88 161 VAL A C 1
ATOM 1288 O O . VAL A 1 161 ? -0.375 -12.618 -8.283 1.00 97.88 161 VAL A O 1
ATOM 1291 N N . SER A 1 162 ? 1.545 -12.837 -9.472 1.00 97.62 162 SER A N 1
ATOM 1292 C CA . SER A 1 162 ? 0.951 -12.950 -10.802 1.00 97.62 162 SER A CA 1
ATOM 1293 C C . SER A 1 162 ? 1.484 -14.161 -11.567 1.00 97.62 162 SER A C 1
ATOM 1295 O O . SER A 1 162 ? 2.666 -14.506 -11.459 1.00 97.62 162 SER A O 1
ATOM 1297 N N . ASP A 1 163 ? 0.629 -14.781 -12.370 1.00 96.81 163 ASP A N 1
ATOM 1298 C CA . ASP A 1 163 ? 0.937 -15.905 -13.241 1.00 96.81 163 ASP A CA 1
ATOM 1299 C C . ASP A 1 163 ? 1.372 -15.439 -14.649 1.00 96.81 163 ASP A C 1
ATOM 1301 O O . ASP A 1 163 ? 1.741 -14.279 -14.873 1.00 96.81 163 ASP A O 1
ATOM 1305 N N . GLY A 1 164 ? 1.452 -16.367 -15.607 1.00 97.00 164 GLY A N 1
ATOM 1306 C CA . GLY A 1 164 ? 1.915 -16.084 -16.965 1.00 97.00 164 GLY A CA 1
ATOM 1307 C C . GLY A 1 164 ? 0.917 -15.356 -17.875 1.00 97.00 164 GLY A C 1
ATOM 1308 O O . GLY A 1 164 ? 1.290 -15.011 -18.999 1.00 97.00 164 GLY A O 1
ATOM 1309 N N . SER A 1 165 ? -0.327 -15.135 -17.452 1.00 95.88 165 SER A N 1
ATOM 1310 C CA . SER A 1 165 ? -1.444 -14.704 -18.297 1.00 95.88 165 SER A CA 1
ATOM 1311 C C . SER A 1 165 ? -2.409 -13.740 -17.592 1.00 95.88 165 SER A C 1
ATOM 1313 O O . SER A 1 165 ? -2.282 -13.471 -16.412 1.00 95.88 165 SER A O 1
ATOM 1315 N N . VAL A 1 166 ? -3.298 -13.112 -18.373 1.00 97.25 166 VAL A N 1
ATOM 1316 C CA . VAL A 1 166 ? -4.409 -12.260 -17.896 1.00 97.25 166 VAL A CA 1
ATOM 1317 C C . VAL A 1 166 ? -4.007 -11.168 -16.890 1.00 97.25 166 VAL A C 1
ATOM 1319 O O . VAL A 1 166 ? -4.526 -11.057 -15.786 1.00 97.25 166 VAL A O 1
ATOM 1322 N N . GLN A 1 167 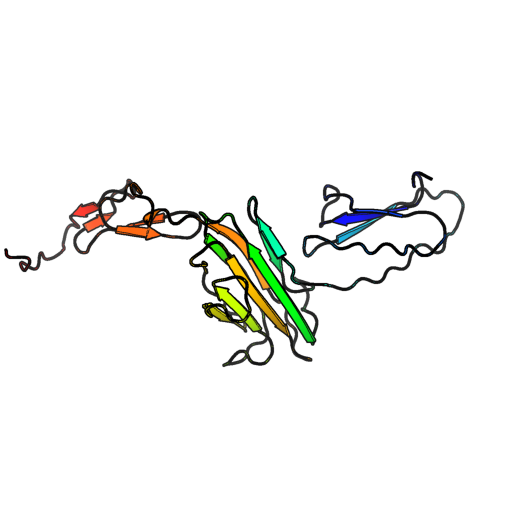? -3.152 -10.251 -1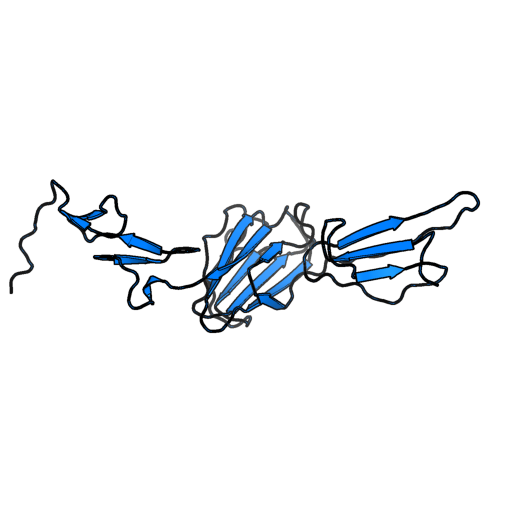7.329 1.00 97.25 167 GLN A N 1
ATOM 1323 C CA . GLN A 1 167 ? -2.815 -9.083 -16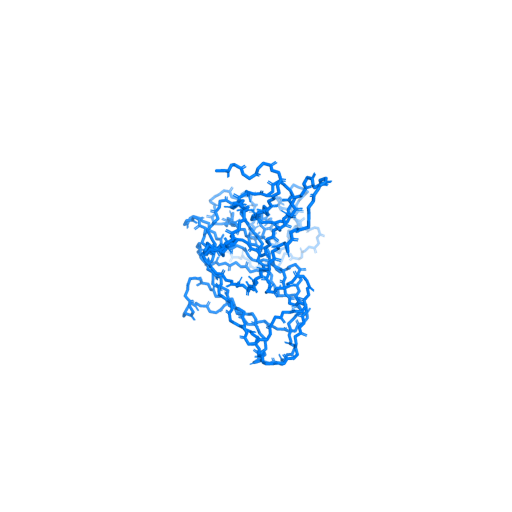.522 1.00 97.25 167 GLN A CA 1
ATOM 1324 C C . GLN A 1 167 ? -3.962 -8.057 -16.497 1.00 97.25 167 GLN A C 1
ATOM 1326 O O . GLN A 1 167 ? -4.770 -7.966 -17.430 1.00 97.25 167 GLN A O 1
ATOM 1331 N N . LYS A 1 168 ? -4.036 -7.288 -15.409 1.00 97.81 168 LYS A N 1
ATOM 1332 C CA . LYS A 1 168 ? -4.993 -6.194 -15.174 1.00 97.81 168 LYS A CA 1
ATOM 1333 C C . LYS A 1 168 ? -4.258 -4.985 -14.608 1.00 97.81 168 LYS A C 1
ATOM 1335 O O . LYS A 1 168 ? -3.086 -5.094 -14.253 1.00 97.81 168 LYS A O 1
ATOM 1340 N N . ALA A 1 169 ? -4.957 -3.865 -14.432 1.00 97.12 169 ALA A N 1
ATOM 1341 C CA . ALA A 1 169 ? -4.384 -2.635 -13.881 1.00 97.12 169 ALA A CA 1
ATOM 1342 C C . ALA A 1 169 ? -3.727 -2.825 -12.497 1.00 97.12 169 ALA A C 1
ATOM 1344 O O . ALA A 1 169 ? -2.824 -2.073 -12.131 1.00 97.12 169 ALA A O 1
ATOM 1345 N N . GLY A 1 170 ? -4.143 -3.841 -11.734 1.00 97.19 170 GLY A N 1
ATOM 1346 C CA . GLY A 1 170 ? -3.588 -4.182 -10.433 1.00 97.19 170 GLY A CA 1
ATOM 1347 C C . GLY A 1 170 ? -4.227 -3.380 -9.311 1.00 97.19 170 GLY A C 1
ATOM 1348 O O . GLY A 1 170 ? -5.441 -3.205 -9.276 1.00 97.19 170 GLY A O 1
ATOM 1349 N N . PHE A 1 171 ? -3.436 -2.915 -8.351 1.00 97.44 171 PHE A N 1
ATOM 1350 C CA . PHE A 1 171 ? -3.973 -2.267 -7.158 1.00 97.44 171 PHE A CA 1
ATOM 1351 C C . PHE A 1 171 ? -3.125 -1.091 -6.698 1.00 97.44 171 PHE A C 1
ATOM 1353 O O . PHE A 1 171 ? -1.909 -1.039 -6.895 1.00 97.44 171 PHE A O 1
ATOM 1360 N N . SER A 1 172 ? -3.789 -0.171 -6.007 1.00 95.81 172 SER A N 1
ATOM 1361 C CA . SER A 1 172 ? -3.162 0.871 -5.208 1.00 95.81 172 SER A CA 1
ATOM 1362 C C . SER A 1 172 ? -3.735 0.805 -3.803 1.00 95.81 172 SER A C 1
ATOM 1364 O O . SER A 1 172 ? -4.954 0.793 -3.628 1.00 95.81 172 SER A O 1
ATOM 1366 N N . ALA A 1 173 ? -2.867 0.753 -2.800 1.00 95.94 173 ALA A N 1
ATOM 1367 C CA . ALA A 1 173 ? -3.261 0.724 -1.403 1.00 95.94 173 ALA A CA 1
ATOM 1368 C C . ALA A 1 173 ? -2.456 1.736 -0.597 1.00 95.94 173 ALA A C 1
ATOM 1370 O O . ALA A 1 173 ? -1.269 1.956 -0.836 1.00 95.94 173 ALA A O 1
ATOM 1371 N N . THR A 1 174 ? -3.106 2.345 0.381 1.00 93.50 174 THR A N 1
ATOM 1372 C CA . THR A 1 174 ? -2.462 3.185 1.384 1.00 93.50 174 THR A CA 1
ATOM 1373 C C . THR A 1 174 ? -2.343 2.432 2.686 1.00 93.50 174 THR A C 1
ATOM 1375 O O . THR A 1 174 ? -3.257 1.704 3.071 1.00 93.50 174 THR A O 1
ATOM 1378 N N . TYR A 1 175 ? -1.232 2.652 3.372 1.00 93.31 175 TYR A N 1
ATOM 1379 C CA . TYR A 1 175 ? -1.017 2.154 4.716 1.00 93.31 175 TYR A CA 1
ATOM 1380 C C . TYR A 1 175 ? -0.652 3.303 5.651 1.00 93.31 175 TYR A C 1
ATOM 1382 O O . TYR A 1 175 ? 0.002 4.272 5.249 1.00 93.31 175 TYR A O 1
ATOM 1390 N N . MET A 1 176 ? -1.074 3.202 6.905 1.00 91.69 176 MET A N 1
ATOM 1391 C CA . MET A 1 176 ? -0.829 4.219 7.924 1.00 91.69 176 MET A CA 1
ATOM 1392 C C . MET A 1 176 ? -0.675 3.585 9.302 1.00 91.69 176 MET A C 1
ATOM 1394 O O . MET A 1 176 ? -1.052 2.432 9.511 1.00 91.69 176 MET A O 1
ATOM 1398 N N . LYS A 1 177 ? -0.090 4.347 10.227 1.00 92.75 177 LYS A N 1
ATOM 1399 C CA . LYS A 1 177 ? -0.129 3.997 11.645 1.00 92.75 177 LYS A CA 1
ATOM 1400 C C . LYS A 1 177 ? -1.545 4.219 12.165 1.00 92.75 177 LYS A C 1
ATOM 1402 O O . LYS A 1 177 ? -2.151 5.236 11.834 1.00 92.75 177 LYS A O 1
ATOM 1407 N N . GLU A 1 178 ? -2.012 3.295 12.980 1.00 91.44 178 GLU A N 1
ATOM 1408 C CA . GLU A 1 178 ? -3.337 3.306 13.580 1.00 91.44 178 GLU A CA 1
ATOM 1409 C C . GLU A 1 178 ? -3.214 3.137 15.090 1.00 91.44 178 GLU A C 1
ATOM 1411 O O . GLU A 1 178 ? -2.341 2.408 15.570 1.00 91.44 178 GLU A O 1
ATOM 1416 N N . VAL A 1 179 ? -4.067 3.834 15.831 1.00 90.50 179 VAL A N 1
ATOM 1417 C CA . VAL A 1 179 ? -4.189 3.698 17.282 1.00 90.50 179 VAL A CA 1
ATOM 1418 C C . VAL A 1 179 ? -5.489 2.970 17.561 1.00 90.50 179 VAL A C 1
ATOM 1420 O O . VAL A 1 179 ? -6.469 3.172 16.859 1.00 90.50 179 VAL A O 1
ATOM 1423 N N . ASP A 1 180 ? -5.497 2.119 18.584 1.00 89.12 180 ASP A N 1
ATOM 1424 C CA . ASP A 1 180 ? -6.760 1.663 19.137 1.00 89.12 180 ASP A CA 1
ATOM 1425 C C . ASP A 1 180 ? -7.230 2.610 20.229 1.00 89.12 180 ASP A C 1
ATOM 1427 O O . ASP A 1 180 ? -6.828 2.470 21.382 1.00 89.12 180 ASP A O 1
ATOM 1431 N N . GLU A 1 181 ? -8.040 3.612 19.874 1.00 89.94 181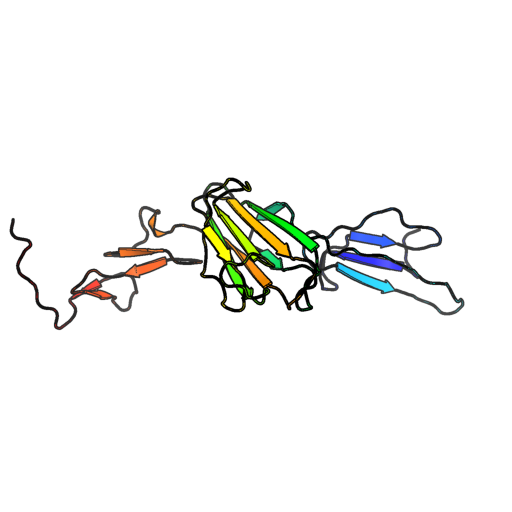 GLU A N 1
ATOM 1432 C CA . GLU A 1 181 ? -8.526 4.557 20.876 1.00 89.94 181 GLU A CA 1
ATOM 1433 C C . GLU A 1 181 ? -9.442 3.894 21.903 1.00 89.94 181 GLU A C 1
ATOM 1435 O O . GLU A 1 181 ? -9.509 4.380 23.026 1.00 89.94 181 GLU A O 1
ATOM 1440 N N . CYS A 1 182 ? -10.095 2.777 21.574 1.00 89.88 182 CYS A N 1
ATOM 1441 C CA . CYS A 1 182 ? -10.976 2.069 22.502 1.00 89.88 182 CYS A CA 1
ATOM 1442 C C . CYS A 1 182 ? -10.209 1.256 23.554 1.00 89.88 182 CYS A C 1
ATOM 1444 O O . CYS A 1 182 ? -10.734 1.017 24.638 1.00 89.88 182 CYS A O 1
ATOM 1446 N N . GLU A 1 183 ? -8.954 0.895 23.280 1.00 87.19 183 GLU A N 1
ATOM 1447 C CA . GLU A 1 183 ? -8.037 0.311 24.271 1.00 87.19 183 GLU A CA 1
ATOM 1448 C C . GLU A 1 183 ? -7.388 1.382 25.175 1.00 87.19 183 GLU A C 1
ATOM 1450 O O . GLU A 1 183 ? -6.704 1.064 26.153 1.00 87.19 183 GLU A O 1
ATOM 1455 N N . VAL A 1 184 ? -7.606 2.673 24.893 1.00 82.94 184 VAL A N 1
ATOM 1456 C CA . VAL A 1 184 ? -7.172 3.774 25.762 1.00 82.94 184 VAL A CA 1
ATOM 1457 C C . VAL A 1 184 ? -8.219 4.015 26.854 1.00 82.94 184 VAL A C 1
ATOM 1459 O O . VAL A 1 184 ? -9.401 4.203 26.586 1.00 82.94 184 VAL A O 1
ATOM 1462 N N . LEU A 1 185 ? -7.762 4.087 28.110 1.00 72.19 185 LEU A N 1
ATOM 1463 C CA . LEU A 1 185 ? -8.584 4.138 29.334 1.00 72.19 185 LEU A CA 1
ATOM 1464 C C . LEU A 1 185 ? -9.546 5.346 29.474 1.00 72.19 185 LEU A C 1
ATOM 1466 O O . LEU A 1 185 ? -10.280 5.407 30.456 1.00 72.19 185 LEU A O 1
ATOM 1470 N N . ASP A 1 186 ? -9.551 6.298 28.535 1.00 84.75 186 ASP A N 1
ATOM 1471 C CA . ASP A 1 186 ? -10.401 7.502 28.563 1.00 84.75 186 ASP A CA 1
ATOM 1472 C C . ASP A 1 186 ? -10.810 7.959 27.148 1.00 84.75 186 ASP A C 1
ATOM 1474 O O . ASP A 1 186 ? -10.611 9.104 26.739 1.00 84.75 186 ASP A O 1
ATOM 1478 N N . HIS A 1 187 ? -11.374 7.044 26.355 1.00 86.19 187 HIS A N 1
ATOM 1479 C CA . HIS A 1 187 ? -11.906 7.363 25.021 1.00 86.19 187 HIS A CA 1
ATOM 1480 C C . HIS A 1 187 ? -13.153 8.273 25.065 1.00 86.19 187 HIS A C 1
ATOM 1482 O O . HIS A 1 187 ? -13.566 8.833 24.053 1.00 86.19 187 HIS A O 1
ATOM 1488 N N . GLY A 1 188 ? -13.769 8.476 26.234 1.00 91.06 188 GLY A N 1
ATOM 1489 C CA . GLY A 1 188 ? -14.845 9.454 26.423 1.00 91.06 188 GLY A CA 1
ATOM 1490 C C . GLY A 1 188 ? -16.193 9.096 25.782 1.00 91.06 188 GLY A C 1
ATOM 1491 O O . GLY A 1 188 ? -17.013 9.995 25.600 1.00 91.06 188 GLY A O 1
ATOM 1492 N N . CYS A 1 189 ? -16.430 7.823 25.446 1.00 94.06 189 CYS A N 1
ATOM 1493 C CA . CYS A 1 189 ? -17.760 7.328 25.069 1.00 94.06 189 CYS A CA 1
ATOM 1494 C C . CYS A 1 189 ? -18.549 6.950 26.323 1.00 94.06 189 CYS A C 1
ATOM 1496 O O . CYS A 1 189 ? -18.003 6.296 27.208 1.00 94.06 189 CYS A O 1
ATOM 1498 N N . GLN A 1 190 ? -19.828 7.333 26.396 1.00 94.81 190 GLN A N 1
ATOM 1499 C CA . GLN A 1 190 ? -20.681 6.986 27.538 1.00 94.81 190 GLN A CA 1
ATOM 1500 C C . GLN A 1 190 ? -20.962 5.481 27.614 1.00 94.81 190 GLN A C 1
ATOM 1502 O O . GLN A 1 190 ? -20.989 4.924 28.709 1.00 94.81 190 GLN A O 1
ATOM 1507 N N . HIS A 1 191 ? -21.215 4.847 26.468 1.00 93.19 191 HIS A N 1
ATOM 1508 C CA . HIS A 1 191 ? -21.465 3.411 26.365 1.00 93.19 191 HIS A CA 1
ATOM 1509 C C . HIS A 1 191 ? -20.342 2.742 25.564 1.00 93.19 191 HIS A C 1
ATOM 1511 O O . HIS A 1 191 ? -19.231 2.602 26.068 1.00 93.19 191 HIS A O 1
ATOM 1517 N N . GLU A 1 192 ? -20.604 2.327 24.327 1.00 93.94 192 GLU A N 1
ATOM 1518 C CA . GLU A 1 192 ? -19.667 1.535 23.536 1.00 93.94 192 GLU A CA 1
ATOM 1519 C C . GLU A 1 192 ? -18.703 2.434 22.762 1.00 93.94 192 GLU A C 1
ATOM 1521 O O . GLU A 1 192 ? -19.095 3.468 22.219 1.00 93.94 192 GLU A O 1
ATOM 1526 N N . CYS A 1 193 ? -17.439 2.019 22.696 1.00 94.81 193 CYS A N 1
ATOM 1527 C CA . CYS A 1 193 ? -16.447 2.571 21.783 1.00 94.81 193 CYS A CA 1
ATOM 1528 C C . CYS A 1 193 ? -16.269 1.601 20.618 1.00 94.81 193 CYS A C 1
ATOM 1530 O O . CYS A 1 193 ? -15.988 0.420 20.823 1.00 94.81 193 CYS A O 1
ATOM 1532 N N . ILE A 1 194 ? -16.446 2.101 19.401 1.00 92.94 194 ILE A N 1
ATOM 1533 C CA . ILE A 1 194 ? -16.211 1.365 18.166 1.00 92.94 194 ILE A CA 1
ATOM 1534 C C . ILE A 1 194 ? -14.983 1.962 17.515 1.00 92.94 194 ILE A C 1
ATOM 1536 O O . ILE A 1 194 ? -14.979 3.110 17.074 1.00 92.94 194 ILE A O 1
ATOM 1540 N N . ASN A 1 195 ? -13.941 1.156 17.434 1.00 89.38 195 ASN A N 1
ATOM 1541 C CA . ASN A 1 195 ? -12.723 1.588 16.803 1.00 89.38 195 ASN A CA 1
ATOM 1542 C C . ASN A 1 195 ? -12.856 1.564 15.272 1.00 89.38 195 ASN A C 1
ATOM 1544 O O . ASN A 1 195 ? -13.395 0.614 14.699 1.00 89.38 195 ASN A O 1
ATOM 1548 N N . THR A 1 196 ? -12.370 2.606 14.606 1.00 88.75 196 THR A N 1
ATOM 1549 C CA . THR A 1 196 ? -12.452 2.773 13.151 1.00 88.75 196 THR A CA 1
ATOM 1550 C C . THR A 1 196 ? -11.049 2.883 12.546 1.00 88.75 196 THR A C 1
ATOM 1552 O O . THR A 1 196 ? -10.084 2.396 13.124 1.00 88.75 196 THR A O 1
ATOM 1555 N N . LEU A 1 197 ? -10.929 3.397 11.320 1.00 87.12 197 LEU A N 1
ATOM 1556 C CA . LEU A 1 197 ? -9.635 3.714 10.718 1.00 87.12 197 LEU A CA 1
ATOM 1557 C C . LEU A 1 197 ? -9.414 5.220 10.749 1.00 87.12 197 LEU A C 1
ATOM 1559 O O . LEU A 1 197 ? -10.155 5.970 10.111 1.00 87.12 197 LEU A O 1
ATOM 1563 N N . GLY A 1 198 ? -8.355 5.643 11.427 1.00 85.25 198 GLY A N 1
ATOM 1564 C CA . GLY A 1 198 ? -8.025 7.032 11.700 1.00 85.25 198 GLY A CA 1
ATOM 1565 C C . GLY A 1 198 ? -8.812 7.637 12.865 1.00 85.25 198 GLY A C 1
ATOM 1566 O O . GLY A 1 198 ? -8.905 8.866 12.921 1.00 85.25 198 GLY A O 1
ATOM 1567 N N . GLY A 1 199 ? -9.405 6.823 13.746 1.00 89.00 199 GLY A N 1
ATOM 1568 C CA . GLY A 1 199 ? -10.186 7.296 14.892 1.00 89.00 199 GLY A CA 1
ATOM 1569 C C . GLY A 1 199 ? -11.155 6.257 15.459 1.00 89.00 199 GLY A C 1
ATOM 1570 O O . GLY A 1 199 ? -11.118 5.082 15.112 1.00 89.00 199 GLY A O 1
ATOM 1571 N N . TYR A 1 200 ? -12.133 6.724 16.234 1.00 92.62 200 TYR A N 1
ATOM 1572 C CA . TYR A 1 200 ? -13.190 5.907 16.834 1.00 92.62 200 TYR A CA 1
ATOM 1573 C C . TYR A 1 200 ? -14.541 6.629 16.799 1.00 92.62 200 TYR A C 1
ATOM 1575 O O . TYR A 1 200 ? -14.617 7.856 16.674 1.00 92.62 200 TYR A O 1
ATOM 1583 N N . GLU A 1 201 ? -15.613 5.863 16.957 1.00 94.81 201 GLU A N 1
ATOM 1584 C CA . GLU A 1 201 ? -16.979 6.354 17.095 1.00 94.81 201 GLU A CA 1
ATOM 1585 C C . GLU A 1 201 ? -17.609 5.788 18.368 1.00 94.81 201 GLU A C 1
ATOM 1587 O O . GLU A 1 201 ? -17.354 4.648 18.752 1.00 94.81 201 GLU A O 1
ATOM 1592 N N . CYS A 1 202 ? -18.449 6.577 19.035 1.00 95.69 202 CYS A N 1
ATOM 1593 C CA . CYS A 1 202 ? -19.224 6.083 20.165 1.00 95.69 202 CYS A CA 1
ATOM 1594 C C . CYS A 1 202 ? -20.553 5.505 19.678 1.00 95.69 202 CYS A C 1
ATOM 1596 O O . CYS A 1 202 ? -21.222 6.095 18.829 1.00 95.69 202 CYS A O 1
ATOM 1598 N N . ALA A 1 203 ? -20.960 4.383 20.258 1.00 95.44 203 ALA A N 1
ATOM 1599 C CA . ALA A 1 203 ? -22.258 3.768 20.035 1.00 95.44 203 ALA A CA 1
ATOM 1600 C C . ALA A 1 203 ? -23.002 3.581 21.358 1.00 95.44 203 ALA A C 1
ATOM 1602 O O . ALA A 1 203 ? -22.423 3.616 22.445 1.00 95.44 203 ALA A O 1
ATOM 1603 N N . CYS A 1 204 ? -24.316 3.418 21.258 1.00 95.12 204 CYS A N 1
ATOM 1604 C CA . CYS A 1 204 ? -25.195 3.294 22.407 1.00 95.12 204 CYS A CA 1
ATOM 1605 C C . CYS A 1 204 ? -25.820 1.904 22.459 1.00 95.12 204 CYS A C 1
ATOM 1607 O O . CYS A 1 204 ? -26.210 1.351 21.432 1.00 95.12 204 CYS A O 1
ATOM 1609 N N . PHE A 1 205 ? -25.976 1.375 23.675 1.00 94.25 205 PHE A N 1
ATOM 1610 C CA . PHE A 1 205 ? -26.726 0.146 23.901 1.00 94.25 205 PHE A CA 1
ATOM 1611 C C . PHE A 1 205 ? -28.173 0.253 23.405 1.00 94.25 205 PHE A C 1
ATOM 1613 O O . PHE A 1 205 ? -28.746 1.339 23.291 1.00 94.25 205 PHE A O 1
ATOM 1620 N N . ILE A 1 206 ? -28.792 -0.904 23.170 1.00 90.00 206 ILE A N 1
ATOM 1621 C CA . ILE A 1 206 ? -30.195 -1.002 22.757 1.00 90.00 206 ILE A CA 1
ATOM 1622 C C . ILE A 1 206 ? -31.090 -0.234 23.745 1.00 90.00 206 ILE A C 1
ATOM 1624 O O . ILE A 1 206 ? -30.989 -0.413 24.956 1.00 90.00 206 ILE A O 1
ATOM 1628 N N . GLY A 1 207 ? -31.979 0.609 23.212 1.00 88.81 207 GLY A N 1
ATOM 1629 C CA . GLY A 1 207 ? -32.855 1.487 23.999 1.00 88.81 207 GLY A CA 1
ATOM 1630 C C . GLY A 1 207 ? -32.336 2.919 24.161 1.00 88.81 207 GLY A C 1
ATOM 1631 O O . GLY A 1 207 ? -33.050 3.756 24.713 1.00 88.81 207 GLY A O 1
ATOM 1632 N N . TYR A 1 208 ? -31.147 3.218 23.636 1.00 94.00 208 TYR A N 1
ATOM 1633 C CA . TYR A 1 208 ? -30.547 4.548 23.646 1.00 94.00 208 TYR A CA 1
ATOM 1634 C C . TYR A 1 208 ? -30.210 5.032 22.229 1.00 94.00 208 TYR A C 1
ATOM 1636 O O . TYR A 1 208 ? -29.897 4.237 21.345 1.00 94.00 208 TYR A O 1
ATOM 1644 N N . GLU A 1 209 ? -30.238 6.346 22.032 1.00 93.12 209 GLU A N 1
ATOM 1645 C CA . GLU A 1 209 ? -29.801 7.038 20.820 1.00 93.12 209 GLU A CA 1
ATOM 1646 C C . GLU A 1 209 ? -28.571 7.902 21.120 1.00 93.12 209 GLU A C 1
ATOM 1648 O O . GLU A 1 209 ? -28.456 8.497 22.196 1.00 93.12 209 GLU A O 1
ATOM 1653 N N . LEU A 1 210 ? -27.635 7.953 20.167 1.00 94.94 210 LEU A N 1
ATOM 1654 C CA . LEU A 1 210 ? -26.425 8.760 20.293 1.00 94.94 210 LEU A CA 1
ATOM 1655 C C . LEU A 1 210 ? -26.788 10.244 20.215 1.00 94.94 210 LEU A C 1
ATOM 1657 O O . LEU A 1 210 ? -27.369 10.707 19.232 1.00 94.94 210 LEU A O 1
ATOM 1661 N N . HIS A 1 211 ? -26.424 10.985 21.253 1.00 94.25 211 HIS A N 1
ATOM 1662 C CA . HIS A 1 211 ? -26.665 12.412 21.346 1.00 94.25 211 HIS A CA 1
ATOM 1663 C C . HIS A 1 211 ? -25.831 13.189 20.312 1.00 94.25 211 HIS A C 1
ATOM 1665 O O . HIS A 1 211 ? -24.862 12.702 19.721 1.00 94.25 211 HIS A O 1
ATOM 1671 N N . SER A 1 212 ? -26.201 14.451 20.101 1.00 94.12 212 SER A N 1
ATOM 1672 C CA . SER A 1 212 ? -25.579 15.344 19.117 1.00 94.12 212 SER A CA 1
ATOM 1673 C C . SER A 1 212 ? -24.079 15.599 19.335 1.00 94.12 212 SER A C 1
ATOM 1675 O O . SER A 1 212 ? -23.377 15.962 18.389 1.00 94.12 212 SER A O 1
ATOM 1677 N N . ASP A 1 213 ? -23.570 15.376 20.549 1.00 94.88 213 ASP A N 1
ATOM 1678 C CA . ASP A 1 213 ? -22.142 15.473 20.878 1.00 94.88 213 ASP A CA 1
ATOM 1679 C C . ASP A 1 213 ? -21.305 14.263 20.418 1.00 94.88 213 ASP A C 1
ATOM 1681 O O . ASP A 1 213 ? -20.078 14.300 20.534 1.00 94.88 213 ASP A O 1
ATOM 1685 N N . LYS A 1 214 ? -21.952 13.220 19.875 1.00 94.75 214 LYS A N 1
ATOM 1686 C CA . LYS A 1 214 ? -21.355 11.950 19.428 1.00 94.75 214 LYS A CA 1
ATOM 1687 C C . LYS A 1 214 ? -20.640 11.155 20.523 1.00 94.75 214 LYS A C 1
ATOM 1689 O O . LYS A 1 214 ? -19.792 10.323 20.210 1.00 94.75 214 LYS A O 1
ATOM 1694 N N . LYS A 1 215 ? -20.953 11.410 21.792 1.00 94.69 215 LYS A N 1
ATOM 1695 C CA . LYS A 1 215 ? -20.306 10.775 22.950 1.00 94.69 215 LYS A CA 1
ATOM 1696 C C . LYS A 1 215 ? -21.302 10.261 23.974 1.00 94.69 215 LYS A C 1
ATOM 1698 O O . LYS A 1 215 ? -21.078 9.194 24.547 1.00 94.69 215 LYS A O 1
ATOM 1703 N N . THR A 1 216 ? -22.366 11.018 24.219 1.00 95.81 216 THR A N 1
ATOM 1704 C CA . THR A 1 216 ? -23.391 10.687 25.207 1.00 95.81 216 THR A CA 1
ATOM 1705 C C . THR A 1 216 ? -24.574 9.974 24.566 1.00 95.81 216 THR A C 1
ATOM 1707 O O . THR A 1 216 ? -24.802 10.049 23.360 1.00 95.81 216 THR A O 1
ATOM 1710 N N . CYS A 1 217 ? -25.303 9.225 25.383 1.00 94.56 217 CYS A N 1
ATOM 1711 C CA . CYS A 1 217 ? -26.423 8.395 24.977 1.00 94.56 217 CYS A CA 1
ATOM 1712 C C . CYS A 1 217 ? -27.669 8.813 25.755 1.00 94.56 217 CYS A C 1
ATOM 1714 O O . CYS A 1 217 ? -27.666 8.820 26.990 1.00 94.56 217 CYS A O 1
ATOM 1716 N N . GLU A 1 218 ? -28.741 9.117 25.031 1.00 93.62 218 GLU A N 1
ATOM 1717 C CA . GLU A 1 218 ? -30.043 9.499 25.579 1.00 93.62 218 GLU A CA 1
ATOM 1718 C C . GLU A 1 218 ? -31.066 8.389 25.346 1.00 93.62 218 GLU A C 1
ATOM 1720 O O . GLU A 1 218 ? -30.917 7.581 24.434 1.00 93.62 218 GLU A O 1
ATOM 1725 N N . ASN A 1 219 ? -32.105 8.310 26.177 1.00 90.88 219 ASN A N 1
ATOM 1726 C CA . ASN A 1 219 ? -33.142 7.294 25.994 1.00 90.88 219 ASN A CA 1
ATOM 1727 C C . ASN A 1 219 ? -33.836 7.486 24.640 1.00 90.88 219 ASN A C 1
ATOM 1729 O O . ASN A 1 219 ? -34.378 8.559 24.365 1.00 90.88 219 ASN A O 1
ATOM 1733 N N . ALA A 1 220 ? -33.892 6.424 23.840 1.00 83.38 220 ALA A N 1
ATOM 1734 C CA . ALA A 1 220 ? -34.634 6.433 22.591 1.00 83.38 220 ALA A CA 1
ATOM 1735 C C . ALA A 1 220 ? -36.135 6.564 22.901 1.00 83.38 220 ALA A C 1
ATOM 1737 O O . ALA A 1 220 ? -36.706 5.752 23.640 1.00 83.38 220 ALA A O 1
ATOM 1738 N N . CYS A 1 221 ? -36.806 7.578 22.351 1.00 72.25 221 CYS A N 1
ATOM 1739 C CA . CYS A 1 221 ? -38.255 7.714 22.505 1.00 72.25 221 CYS A CA 1
ATOM 1740 C C . CYS A 1 221 ? -38.975 6.594 21.728 1.00 72.25 221 CYS A C 1
ATOM 1742 O O . CYS A 1 221 ? -39.261 6.747 20.545 1.00 72.25 221 CYS A O 1
ATOM 1744 N N . GLY A 1 222 ? -39.297 5.476 22.398 1.00 64.75 222 GLY A N 1
ATOM 1745 C CA . GLY A 1 222 ? -40.160 4.415 21.849 1.00 64.75 222 GLY A CA 1
ATOM 1746 C C . GLY A 1 222 ? -39.708 2.959 22.035 1.00 64.75 222 GLY A C 1
ATOM 1747 O O . GLY A 1 222 ? -40.387 2.067 21.531 1.00 64.75 222 GLY A O 1
ATOM 1748 N N . GLY A 1 223 ? -38.608 2.681 22.743 1.00 51.16 223 GLY A N 1
ATOM 1749 C CA . GLY A 1 223 ? -38.154 1.307 23.009 1.00 51.16 223 GLY A CA 1
ATOM 1750 C C . GLY A 1 223 ? -38.835 0.664 24.224 1.00 51.16 223 GLY A C 1
ATOM 1751 O O . GLY A 1 223 ? -38.840 1.237 25.311 1.00 51.16 223 GLY A O 1
ATOM 1752 N N . ILE A 1 224 ? -39.401 -0.536 24.055 1.00 55.34 224 ILE A N 1
ATOM 1753 C CA . ILE A 1 224 ? -39.935 -1.357 25.152 1.00 55.34 224 ILE A CA 1
ATOM 1754 C C . ILE A 1 224 ? -38.782 -1.733 26.096 1.00 55.34 224 ILE A C 1
ATOM 1756 O O . ILE A 1 224 ? -37.852 -2.430 25.703 1.00 55.34 224 ILE A O 1
ATOM 1760 N N . ILE A 1 225 ? -38.873 -1.293 27.351 1.00 56.25 225 ILE A N 1
ATOM 1761 C CA . ILE A 1 225 ? -38.105 -1.827 28.482 1.00 56.25 225 ILE A CA 1
ATOM 1762 C C . ILE A 1 225 ? -38.621 -3.236 28.764 1.00 56.25 225 ILE A C 1
ATOM 1764 O O . ILE A 1 225 ? -39.586 -3.408 29.515 1.00 56.25 225 ILE A O 1
ATOM 1768 N N . ASP A 1 226 ? -38.005 -4.250 28.154 1.00 55.03 226 ASP A N 1
ATOM 1769 C CA . ASP A 1 226 ? -38.247 -5.611 28.611 1.00 55.03 226 ASP A CA 1
ATOM 1770 C C . ASP A 1 226 ? -37.660 -5.721 30.019 1.00 55.03 226 ASP A C 1
ATOM 1772 O O . ASP A 1 226 ? -36.456 -5.614 30.265 1.00 55.03 226 ASP A O 1
ATOM 1776 N N . SER A 1 227 ? -38.575 -5.804 30.975 1.00 53.28 227 SER A N 1
ATOM 1777 C CA . SER A 1 227 ? -38.307 -5.773 32.402 1.00 53.28 227 SER A CA 1
ATOM 1778 C C . SER A 1 227 ? -37.712 -7.115 32.822 1.00 53.28 227 SER A C 1
ATOM 1780 O O . SER A 1 227 ? -38.401 -7.952 33.395 1.00 53.28 227 SER A O 1
ATOM 1782 N N . ALA A 1 228 ? -36.437 -7.346 32.507 1.00 52.38 228 ALA A N 1
ATOM 1783 C CA . ALA A 1 228 ? -35.711 -8.543 32.922 1.00 52.38 228 ALA A CA 1
ATOM 1784 C C . ALA A 1 228 ? -34.211 -8.284 33.156 1.00 52.38 228 ALA A C 1
ATOM 1786 O O . ALA A 1 228 ? -33.360 -9.073 32.768 1.00 52.38 228 ALA A O 1
ATOM 1787 N N . MET A 1 229 ? -33.878 -7.206 33.867 1.00 52.56 229 MET A N 1
ATOM 1788 C CA . MET A 1 229 ? -32.714 -7.205 34.762 1.00 52.56 229 MET A CA 1
ATOM 1789 C C . MET A 1 229 ? -33.221 -7.009 36.189 1.00 52.56 229 MET A C 1
ATOM 1791 O O . MET A 1 229 ? -33.146 -5.936 36.783 1.00 52.56 229 MET A O 1
ATOM 1795 N N . GLY A 1 230 ? -33.860 -8.061 36.699 1.00 44.94 230 GLY A N 1
ATOM 1796 C CA . GLY A 1 230 ? -34.268 -8.162 38.089 1.00 44.94 230 GLY A CA 1
ATOM 1797 C C . GLY A 1 230 ? -33.166 -8.807 38.924 1.00 44.94 230 GLY A C 1
ATOM 1798 O O . GLY A 1 230 ? -32.933 -9.996 38.753 1.00 44.94 230 GLY A O 1
ATOM 1799 N N . LYS A 1 231 ? -32.624 -8.011 39.855 1.00 37.41 231 LYS A N 1
ATOM 1800 C CA . LYS A 1 231 ? -31.843 -8.360 41.061 1.00 37.41 231 LYS A CA 1
ATOM 1801 C C . LYS A 1 231 ? -30.497 -9.064 40.902 1.00 37.41 231 LYS A C 1
ATOM 1803 O O . LYS A 1 231 ? -30.453 -10.214 40.428 1.00 37.41 231 LYS A O 1
#

pLDDT: mean 88.58, std 11.26, range [37.41, 98.69]

Nearest PDB structures (foldseek):
  2wno-assembly1_A  TM=9.844E-01  e=3.605E-13  Homo sapiens
  2qql-assembly1_A  TM=9.707E-01  e=4.972E-13  Homo sapiens
  6fzw-assembly1_D  TM=8.149E-01  e=9.436E-14  Homo sapiens
  9en2-assembly1_A  TM=6.289E-01  e=9.930E-15  Homo sapiens
  6fzv-assembly1_D  TM=6.148E-01  e=3.069E-13  Homo sapiens

Sequence (231 aa):
PYCRTDYLEIRDGYWAKSPIMGKSCGSGKVNELFKTNGSRMLLTYVTSHRQGNHRGFSANYEAVCGGELNLESGGRLESPNYPLDYLPNKECIWKITVPEEYQVALKFQSFEVENHDNCVYDYVEVRDGDSPTSDLIGVFCGYKIPPDMRSTKNKLFIKFVSDGSVQKAGFSATYMKEVDECEVLDHGCQHECINTLGGYECACFIGYELHSDKKTCENACGGIIDSAMGK

Secondary structure (DSSP, 8-state):
----SSEEEEEESSSTTSPEEEEE-SSS---PPP--SSS-EEEEEE---SS---------------EEEE-SS-EEEE-TTTTSPPPSS-EEEEEEE--TTSEEEEEEEEEE----TT--SSEEEEEESSSTTSEEEEEE-SSSPPPPEE-SSSEEEEEEE--SS----EEEEEEEEE--GGGSTT---SSEEEE-SSSEEEE--TTEEE-TTSS-EEE-TT---------